Protein AF-A0A225DLL5-F1 (afdb_monomer_lite)

pLDDT: mean 83.33, std 15.34, range [40.78, 98.06]

Sequence (258 aa):
MIIGVPPTPAASYPHAPDVPPASTPPAAKYEHEAGFSFAPKVIDWIPAGCLALIFVLVWAGWLGTFPGGVRVYTQSPMQASVGWFTTHSLPEAVLADEKYLSDHVSMNWLMLLYFPILVLATAVAWVERFVKPHQIPPAMKQFWQSWDTILLGATVALLLLIVVQSWRGFGLETAVRQKAAENAAAKLEPLDAQPDSTPKRQRTAVVNGEELGRFSLESTTACDLALLAHVVALAGLGLRFWLHRRGTKPLPRVALHW

Organism: NCBI:txid1908690

Radius of gyration: 31.54 Å; chains: 1; bounding box: 79×47×116 Å

Secondary structure (DSSP, 8-state):
--PPPPPPPPP-PPPPP-PPPPPPPPPP--S-EEEEE--HHHHHHHHHHHHHHHHHHTTS--EEE-GGG---EEE-HHHHTTT--EEPHHHHHHH--HHHHHHH----HHHHHHHHHHHHHHHHHHHHHH--GGGS-GGGHHHHHTHHHHHHHHHHHHHHHHHHHHHH--HHHHHHHHHHHHHHHHHHGGGTTS-S-HHHHHHHHHHHHHHHHTT-EEE-HHHHHHHHHHHHHHHHHHHHHHHHHTTTSPPPEEEEE-

Structure (mmCIF, N/CA/C/O backbone):
data_AF-A0A225DLL5-F1
#
_entry.id   AF-A0A225DLL5-F1
#
loop_
_atom_site.group_PDB
_atom_site.id
_atom_site.type_symbol
_atom_site.label_atom_id
_atom_site.label_alt_id
_atom_site.label_comp_id
_atom_site.label_asym_id
_atom_site.label_entity_id
_atom_site.label_seq_id
_atom_site.pdbx_PDB_ins_code
_atom_site.Cartn_x
_atom_site.Cartn_y
_atom_site.Cartn_z
_atom_site.occupancy
_atom_site.B_iso_or_equiv
_atom_site.auth_seq_id
_atom_site.auth_comp_id
_atom_site.auth_asym_id
_atom_site.auth_atom_id
_atom_site.pdbx_PDB_model_num
ATOM 1 N N . MET A 1 1 ? -44.144 26.529 77.011 1.00 40.78 1 MET A N 1
ATOM 2 C CA . MET A 1 1 ? -45.242 25.690 76.488 1.00 40.78 1 MET A CA 1
ATOM 3 C C . MET A 1 1 ? -45.548 26.208 75.089 1.00 40.78 1 MET A C 1
ATOM 5 O O . MET A 1 1 ? -46.181 27.244 74.965 1.00 40.78 1 MET A O 1
ATOM 9 N N . ILE A 1 2 ? -44.939 25.608 74.063 1.00 41.94 2 ILE A N 1
ATOM 10 C CA . ILE A 1 2 ? -45.033 26.051 72.662 1.00 41.94 2 ILE A CA 1
ATOM 11 C C . ILE A 1 2 ? -45.747 24.940 71.895 1.00 41.94 2 ILE A C 1
ATOM 13 O O . ILE A 1 2 ? -45.381 23.772 71.999 1.00 41.94 2 ILE A O 1
ATOM 17 N N . ILE A 1 3 ? -46.822 25.334 71.222 1.00 46.59 3 ILE A N 1
ATOM 18 C CA . ILE A 1 3 ? -47.821 24.497 70.562 1.00 46.59 3 ILE A CA 1
ATOM 19 C C . ILE A 1 3 ? -47.224 23.946 69.260 1.00 46.59 3 ILE A C 1
ATOM 21 O O . ILE A 1 3 ? -46.742 24.712 68.428 1.00 46.59 3 ILE A O 1
ATOM 25 N N . GLY A 1 4 ? -47.235 22.621 69.100 1.00 42.25 4 GLY A N 1
ATOM 26 C CA . GLY A 1 4 ? -46.806 21.945 67.876 1.00 42.25 4 GLY A CA 1
ATOM 27 C C . GLY A 1 4 ? -47.811 22.158 66.745 1.00 42.25 4 GLY A C 1
ATOM 28 O O . GLY A 1 4 ? -49.004 21.913 66.913 1.00 42.25 4 GLY A O 1
ATOM 29 N N . VAL A 1 5 ? -47.327 22.618 65.594 1.00 54.97 5 VAL A N 1
ATOM 30 C CA . VAL A 1 5 ? -48.106 22.704 64.353 1.00 54.97 5 VAL A CA 1
ATOM 31 C C . VAL A 1 5 ? -48.222 21.290 63.759 1.00 54.97 5 VAL A C 1
ATOM 33 O O . VAL A 1 5 ? -47.191 20.630 63.611 1.00 54.97 5 VAL A O 1
ATOM 36 N N . PRO A 1 6 ? -49.424 20.784 63.426 1.00 62.12 6 PRO A N 1
ATOM 37 C CA . PRO A 1 6 ? -49.564 19.481 62.780 1.00 62.12 6 PRO A CA 1
ATOM 38 C C . PRO A 1 6 ? -49.094 19.540 61.312 1.00 62.12 6 PRO A C 1
ATOM 40 O O . PRO A 1 6 ? -49.298 20.561 60.649 1.00 62.12 6 PRO A O 1
ATOM 43 N N . PRO A 1 7 ? -48.487 18.467 60.768 1.00 60.06 7 PRO A N 1
ATOM 44 C CA . PRO A 1 7 ? -48.110 18.424 59.361 1.00 60.06 7 PRO A CA 1
ATOM 45 C C . PRO A 1 7 ? -49.360 18.400 58.470 1.00 60.06 7 PRO A C 1
ATOM 47 O O . PRO A 1 7 ? -50.298 17.635 58.693 1.00 60.06 7 PRO A O 1
ATOM 50 N N . THR A 1 8 ? -49.364 19.255 57.452 1.00 57.53 8 THR A N 1
ATOM 51 C CA . THR A 1 8 ? -50.394 19.330 56.411 1.00 57.53 8 THR A CA 1
ATOM 52 C C . THR A 1 8 ? -50.444 18.007 55.627 1.00 57.53 8 THR A C 1
ATOM 54 O O . THR A 1 8 ? -49.383 17.511 55.239 1.00 57.53 8 THR A O 1
ATOM 57 N N . PRO A 1 9 ? -51.621 17.408 55.365 1.00 53.62 9 PRO A N 1
ATOM 58 C CA . PRO A 1 9 ? -51.703 16.200 54.549 1.00 53.62 9 PRO A CA 1
ATOM 59 C C . PRO A 1 9 ? -51.286 16.498 53.102 1.00 53.62 9 PRO A C 1
ATOM 61 O O . PRO A 1 9 ? -51.733 17.475 52.500 1.00 53.62 9 PRO A O 1
ATOM 64 N N . ALA A 1 10 ? -50.412 15.653 52.551 1.00 52.00 10 ALA A N 1
ATOM 65 C CA . ALA A 1 10 ? -49.974 15.735 51.165 1.00 52.00 10 ALA A CA 1
ATOM 66 C C . ALA A 1 10 ? -51.174 15.579 50.217 1.00 52.00 10 ALA A C 1
ATOM 68 O O . ALA A 1 10 ? -51.953 14.632 50.336 1.00 52.00 10 ALA A O 1
ATOM 69 N N . ALA A 1 11 ? -51.311 16.508 49.270 1.00 45.66 11 ALA A N 1
ATOM 70 C CA . ALA A 1 11 ? -52.312 16.427 48.217 1.00 45.66 11 ALA A CA 1
ATOM 71 C C . ALA A 1 11 ? -52.109 15.139 47.402 1.00 45.66 11 ALA A C 1
ATOM 73 O O . ALA A 1 11 ? -51.049 14.909 46.819 1.00 45.66 11 ALA A O 1
ATOM 74 N N . SER A 1 12 ? -53.130 14.286 47.383 1.00 44.72 12 SER A N 1
ATOM 75 C CA . SER A 1 12 ? -53.183 13.082 46.560 1.00 44.72 12 SER A CA 1
ATOM 76 C C . SER A 1 12 ? -53.440 13.507 45.115 1.00 44.72 12 SER A C 1
ATOM 78 O O . SER A 1 12 ? -54.551 13.908 44.771 1.00 44.72 12 SER A O 1
ATOM 80 N N . TYR A 1 13 ? -52.418 13.469 44.262 1.00 46.69 13 TYR A N 1
ATOM 81 C CA . TYR A 1 13 ? -52.631 13.635 42.826 1.00 46.69 13 TYR A CA 1
ATOM 82 C C . TYR A 1 13 ? -53.394 12.411 42.290 1.00 46.69 13 TYR A C 1
ATOM 84 O O . TYR A 1 13 ? -53.032 11.284 42.638 1.00 46.69 13 TYR A O 1
ATOM 92 N N . PRO A 1 14 ? -54.445 12.587 41.468 1.00 48.03 14 PRO A N 1
ATOM 93 C CA . PRO A 1 14 ? -55.124 11.463 40.840 1.00 48.03 14 PRO A CA 1
ATOM 94 C C . PRO A 1 14 ? -54.154 10.712 39.919 1.00 48.03 14 PRO A C 1
ATOM 96 O O . PRO A 1 14 ? -53.439 11.312 39.116 1.00 48.03 14 PRO A O 1
ATOM 99 N N . HIS A 1 15 ? -54.136 9.388 40.070 1.00 48.12 15 HIS A N 1
ATOM 100 C CA . HIS A 1 15 ? -53.379 8.452 39.245 1.00 48.12 15 HIS A CA 1
ATOM 101 C C . HIS A 1 15 ? -53.726 8.689 37.767 1.00 48.12 15 HIS A C 1
ATOM 103 O O . HIS A 1 15 ? -54.901 8.659 37.396 1.00 48.12 15 HIS A O 1
ATOM 109 N N . ALA A 1 16 ? -52.725 8.942 36.921 1.00 47.09 16 ALA A N 1
ATOM 110 C CA . ALA A 1 16 ? -52.933 8.938 35.476 1.00 47.09 16 ALA A CA 1
ATOM 111 C C . ALA A 1 16 ? -53.439 7.542 35.055 1.00 47.09 16 ALA A C 1
ATOM 113 O O . ALA A 1 16 ? -52.887 6.554 35.549 1.00 47.09 16 ALA A O 1
ATOM 114 N N . PRO A 1 17 ? -54.475 7.434 34.202 1.00 50.66 17 PRO A N 1
ATOM 115 C CA . PRO A 1 17 ? -54.965 6.141 33.742 1.00 50.66 17 PRO A CA 1
ATOM 116 C C . PRO A 1 17 ? -53.880 5.419 32.936 1.00 50.66 17 PRO A C 1
ATOM 118 O O . PRO A 1 17 ? -53.277 6.008 32.035 1.00 50.66 17 PRO A O 1
ATOM 121 N N . ASP A 1 18 ? -53.646 4.147 33.265 1.00 53.16 18 ASP A N 1
ATOM 122 C CA . ASP A 1 18 ? -52.745 3.259 32.533 1.00 53.16 18 ASP A CA 1
ATOM 123 C C . ASP A 1 18 ? -53.177 3.178 31.063 1.00 53.16 18 ASP A C 1
ATOM 125 O O . ASP A 1 18 ? -54.238 2.646 30.729 1.00 53.16 18 ASP A O 1
ATOM 129 N N . VAL A 1 19 ? -52.350 3.718 30.168 1.00 53.16 19 VAL A N 1
ATOM 130 C CA . VAL A 1 19 ? -52.502 3.520 28.725 1.00 53.16 19 VAL A CA 1
ATOM 131 C C . VAL A 1 19 ? -52.042 2.089 28.417 1.00 53.16 19 VAL A C 1
ATOM 133 O O . VAL A 1 19 ? -50.883 1.768 28.694 1.00 53.16 19 VAL A O 1
ATOM 136 N N . PRO A 1 20 ? -52.895 1.214 27.850 1.00 51.06 20 PRO A N 1
ATOM 137 C CA . PRO A 1 20 ? -52.483 -0.134 27.478 1.00 51.06 20 PRO A CA 1
ATOM 138 C C . PRO A 1 20 ? -51.315 -0.077 26.482 1.00 51.06 20 PRO A C 1
ATOM 140 O O . PRO A 1 20 ? -51.339 0.765 25.577 1.00 51.06 20 PRO A O 1
ATOM 143 N N . PRO A 1 21 ? -50.303 -0.958 26.589 1.00 52.94 21 PRO A N 1
ATOM 144 C CA . PRO A 1 21 ? -49.263 -1.046 25.575 1.00 52.94 21 PRO A CA 1
ATOM 145 C C . PRO A 1 21 ? -49.913 -1.339 24.219 1.00 52.94 21 PRO A C 1
ATOM 147 O O . PRO A 1 21 ? -50.741 -2.243 24.099 1.00 52.94 21 PRO A O 1
ATOM 150 N N . ALA A 1 22 ? -49.550 -0.550 23.206 1.00 46.31 22 ALA A N 1
ATOM 151 C CA . ALA A 1 22 ? -50.019 -0.737 21.841 1.00 46.31 22 ALA A CA 1
ATOM 152 C C . ALA A 1 22 ? -49.780 -2.193 21.408 1.00 46.31 22 ALA A C 1
ATOM 154 O O . ALA A 1 22 ? -48.652 -2.687 21.459 1.00 46.31 22 ALA A O 1
ATOM 155 N N . SER A 1 23 ? -50.853 -2.877 21.008 1.00 48.75 23 SER A N 1
ATOM 156 C CA . SER A 1 23 ? -50.814 -4.248 20.509 1.00 48.75 23 SER A CA 1
ATOM 157 C C . SER A 1 23 ? -49.837 -4.351 19.340 1.00 48.75 23 SER A C 1
ATOM 159 O O . SER A 1 23 ? -50.016 -3.689 18.314 1.00 48.75 23 SER A O 1
ATOM 161 N N . THR A 1 24 ? -48.814 -5.188 19.488 1.00 49.00 24 THR A N 1
ATOM 162 C CA . THR A 1 24 ? -47.933 -5.609 18.399 1.00 49.00 24 THR A CA 1
ATOM 163 C C . THR A 1 24 ? -48.786 -6.174 17.255 1.00 49.00 24 THR A C 1
ATOM 165 O O . THR A 1 24 ? -49.671 -6.992 17.524 1.00 49.00 24 THR A O 1
ATOM 168 N N . PRO A 1 25 ? -48.561 -5.774 15.987 1.00 54.22 25 PRO A N 1
ATOM 169 C CA . PRO A 1 25 ? -49.233 -6.396 14.849 1.00 54.22 25 PRO A CA 1
ATOM 170 C C . PRO A 1 25 ? -49.000 -7.916 14.860 1.00 54.22 25 PRO A C 1
ATOM 172 O O . PRO A 1 25 ? -47.918 -8.349 15.272 1.00 54.22 25 PRO A O 1
ATOM 175 N N . PRO A 1 26 ? -49.976 -8.735 14.427 1.00 50.09 26 PRO A N 1
ATOM 176 C CA . PRO A 1 26 ? -49.829 -10.184 14.427 1.00 50.09 26 PRO A CA 1
ATOM 177 C C . PRO A 1 26 ? -48.610 -10.575 13.588 1.00 50.09 26 PRO A C 1
ATOM 179 O O . PRO A 1 26 ? -48.471 -10.143 12.442 1.00 50.09 26 PRO A O 1
ATOM 182 N N . ALA A 1 27 ? -47.717 -11.374 14.175 1.00 57.44 27 ALA A N 1
ATOM 183 C CA . ALA A 1 27 ? -46.566 -11.920 13.474 1.00 57.44 27 ALA A CA 1
ATOM 184 C C . ALA A 1 27 ? -47.065 -12.700 12.249 1.00 57.44 27 ALA A C 1
ATOM 186 O O . ALA A 1 27 ? -47.832 -13.657 12.386 1.00 57.44 27 ALA A O 1
ATOM 187 N N . ALA A 1 28 ? -46.666 -12.269 11.053 1.00 56.88 28 ALA A N 1
ATOM 188 C CA . ALA A 1 28 ? -46.884 -13.043 9.844 1.00 56.88 28 ALA A CA 1
ATOM 189 C C . ALA A 1 28 ? -46.255 -14.432 10.048 1.00 56.88 28 ALA A C 1
ATOM 191 O O . ALA A 1 28 ? -45.100 -14.546 10.460 1.00 56.88 28 ALA A O 1
ATOM 192 N N . LYS A 1 29 ? -47.052 -15.487 9.849 1.00 49.78 29 LYS A N 1
ATOM 193 C CA . LYS A 1 29 ? -46.600 -16.877 9.959 1.00 49.78 29 LYS A CA 1
ATOM 194 C C . LYS A 1 29 ? -45.710 -17.187 8.756 1.00 49.78 29 LYS A C 1
ATOM 196 O O . LYS A 1 29 ? -46.216 -17.596 7.719 1.00 49.78 29 LYS A O 1
ATOM 201 N N . TYR A 1 30 ? -44.415 -16.943 8.894 1.00 54.25 30 TYR A N 1
ATOM 202 C CA . TYR A 1 30 ? -43.408 -17.416 7.949 1.00 54.25 30 TYR A CA 1
ATOM 203 C C . TYR A 1 30 ? -43.031 -18.857 8.309 1.00 54.25 30 TYR A C 1
ATOM 205 O O . TYR A 1 30 ? -42.874 -19.171 9.491 1.00 54.25 30 TYR A O 1
ATOM 213 N N . GLU A 1 31 ? -42.949 -19.737 7.311 1.00 59.88 31 GLU A N 1
ATOM 214 C CA . GLU A 1 31 ? -42.673 -21.167 7.505 1.00 59.88 31 GLU A CA 1
ATOM 215 C C . GLU A 1 31 ? -41.186 -21.396 7.817 1.00 59.88 31 GLU A C 1
ATOM 217 O O . GLU A 1 31 ? -40.839 -22.259 8.628 1.00 59.88 31 GLU A O 1
ATOM 222 N N . HIS A 1 32 ? -40.314 -20.533 7.282 1.00 51.00 32 HIS A N 1
ATOM 223 C CA . HIS A 1 32 ? -38.893 -20.508 7.596 1.00 51.00 32 HIS A CA 1
ATOM 224 C C . HIS A 1 32 ? -38.364 -19.074 7.783 1.00 51.00 32 HIS A C 1
ATOM 226 O O . HIS A 1 32 ? -38.624 -18.169 6.992 1.00 51.00 32 HIS A O 1
ATOM 232 N N . GLU A 1 33 ? -37.585 -18.866 8.850 1.00 56.16 33 GLU A N 1
ATOM 233 C CA . GLU A 1 33 ? -36.836 -17.631 9.101 1.00 56.16 33 GLU A CA 1
ATOM 234 C C . GLU A 1 33 ? -35.347 -17.980 9.205 1.00 56.16 33 GLU A C 1
ATOM 236 O O . GLU A 1 33 ? -34.927 -18.685 10.125 1.00 56.16 33 GLU A O 1
ATOM 241 N N . ALA A 1 34 ? -34.535 -17.482 8.270 1.00 54.19 34 ALA A N 1
ATOM 242 C CA . ALA A 1 34 ? -33.082 -17.482 8.418 1.00 54.19 34 ALA A CA 1
ATOM 243 C C . ALA A 1 34 ? -32.610 -16.055 8.683 1.00 54.19 34 ALA A C 1
ATOM 245 O O . ALA A 1 34 ? -32.758 -15.168 7.841 1.00 54.19 34 ALA A O 1
ATOM 246 N N . GLY A 1 35 ? -32.035 -15.834 9.864 1.00 53.88 35 GLY A N 1
ATOM 247 C CA . GLY A 1 35 ? -31.499 -14.542 10.267 1.00 53.88 35 GLY A CA 1
ATOM 248 C C . GLY A 1 35 ? -30.007 -14.614 10.560 1.00 53.88 35 GLY A C 1
ATOM 249 O O . GLY A 1 35 ? -29.580 -15.453 11.352 1.00 53.88 35 GLY A O 1
ATOM 250 N N . PHE A 1 36 ? -29.214 -13.703 9.992 1.00 59.88 36 PHE A N 1
ATOM 251 C CA . PHE A 1 36 ? -27.854 -13.457 10.481 1.00 59.88 36 PHE A CA 1
ATOM 252 C C . PHE A 1 36 ? -27.841 -12.168 11.305 1.00 59.88 36 PHE A C 1
ATOM 254 O O . PHE A 1 36 ? -28.244 -11.099 10.841 1.00 59.88 36 PHE A O 1
ATOM 261 N N . SER A 1 37 ? -27.379 -12.272 12.550 1.00 61.41 37 SER A N 1
ATOM 262 C CA . SER A 1 37 ? -27.108 -11.121 13.407 1.00 61.41 37 SER A CA 1
ATOM 263 C C . SER A 1 37 ? -25.601 -10.978 13.513 1.00 61.41 37 SER A C 1
ATOM 265 O O . SER A 1 37 ? -24.927 -11.888 13.993 1.00 61.41 37 SER A O 1
ATOM 267 N N . PHE A 1 38 ? -25.060 -9.831 13.108 1.00 62.56 38 PHE A N 1
ATOM 268 C CA . PHE A 1 38 ? -23.647 -9.562 13.333 1.00 62.56 38 PHE A CA 1
ATOM 269 C C . PHE A 1 38 ? -23.381 -9.529 14.838 1.00 62.56 38 PHE A C 1
ATOM 271 O O . PHE A 1 38 ? -23.924 -8.683 15.551 1.00 62.56 38 PHE A O 1
ATOM 278 N N . ALA A 1 39 ? -22.570 -10.465 15.332 1.00 71.94 39 ALA A N 1
ATOM 279 C CA . ALA A 1 39 ? -22.139 -10.461 16.719 1.00 71.94 39 ALA A CA 1
ATOM 280 C C . ALA A 1 39 ? -21.245 -9.225 16.943 1.00 71.94 39 ALA A C 1
ATOM 282 O O . ALA A 1 39 ? -20.165 -9.164 16.350 1.00 71.94 39 ALA A O 1
ATOM 283 N N . PRO A 1 40 ? -21.633 -8.259 17.803 1.00 72.06 40 PRO A N 1
ATOM 284 C CA . PRO A 1 40 ? -20.849 -7.038 18.025 1.00 72.06 40 PRO A CA 1
ATOM 285 C C . PRO A 1 40 ? -19.415 -7.345 18.457 1.00 72.06 40 PRO A C 1
ATOM 287 O O . PRO A 1 40 ? -18.469 -6.718 17.998 1.00 72.06 40 PRO A O 1
ATOM 290 N N . LYS A 1 41 ? -19.256 -8.424 19.236 1.00 79.31 41 LYS A N 1
ATOM 291 C CA . LYS A 1 41 ? -17.954 -8.936 19.664 1.00 79.31 41 LYS A CA 1
ATOM 292 C C . LYS A 1 41 ? -17.014 -9.220 18.496 1.00 79.31 41 LYS A C 1
ATOM 294 O O . LYS A 1 41 ? -15.833 -8.966 18.634 1.00 79.31 41 LYS A O 1
ATOM 299 N N . VAL A 1 42 ? -17.503 -9.753 17.375 1.00 79.94 42 VAL A N 1
ATOM 300 C CA . VAL A 1 42 ? -16.648 -10.065 16.218 1.00 79.94 42 VAL A CA 1
ATOM 301 C C . VAL A 1 42 ? -16.258 -8.783 15.490 1.00 79.94 42 VAL A C 1
ATOM 303 O O . VAL A 1 42 ? -15.085 -8.610 15.178 1.00 79.94 42 VAL A O 1
ATOM 306 N N . ILE A 1 43 ? -17.212 -7.865 15.286 1.00 84.44 43 ILE A N 1
ATOM 307 C CA . ILE A 1 43 ? -16.969 -6.569 14.627 1.00 84.44 43 ILE A CA 1
ATOM 308 C C . ILE A 1 43 ? -15.859 -5.794 15.338 1.00 84.44 43 ILE A C 1
ATOM 310 O O . ILE A 1 43 ? -14.989 -5.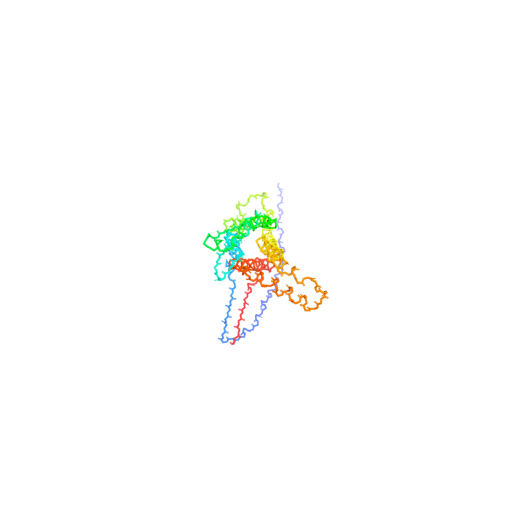227 14.684 1.00 84.44 43 ILE A O 1
ATOM 314 N N . ASP A 1 44 ? -15.849 -5.828 16.667 1.00 86.19 44 ASP A N 1
ATOM 315 C CA . ASP A 1 44 ? -14.872 -5.114 17.482 1.00 86.19 44 ASP A CA 1
ATOM 316 C C . ASP A 1 44 ? -13.424 -5.615 17.313 1.00 86.19 44 ASP A C 1
ATOM 318 O O . ASP A 1 44 ? -12.480 -4.861 17.555 1.00 86.19 44 ASP A O 1
ATOM 322 N N . TRP A 1 45 ? -13.227 -6.869 16.888 1.00 92.12 45 TRP A N 1
ATOM 323 C CA . TRP A 1 45 ? -11.899 -7.440 16.631 1.00 92.12 45 TRP A CA 1
ATOM 324 C C . TRP A 1 45 ? -11.404 -7.218 15.201 1.00 92.12 45 TRP A C 1
ATOM 326 O O . TRP A 1 45 ? -10.195 -7.289 14.973 1.00 92.12 45 TRP A O 1
ATOM 336 N N . ILE A 1 46 ? -12.300 -6.923 14.250 1.00 93.38 46 ILE A N 1
ATOM 337 C CA . ILE A 1 46 ? -11.944 -6.763 12.832 1.00 93.38 46 ILE A CA 1
ATOM 338 C C . ILE A 1 46 ? -10.842 -5.708 12.643 1.00 93.38 46 ILE A C 1
ATOM 340 O O . ILE A 1 46 ? -9.821 -6.045 12.042 1.00 93.38 46 ILE A O 1
ATOM 344 N N . PRO A 1 47 ? -10.954 -4.471 13.176 1.00 94.25 47 PRO A N 1
ATOM 345 C CA . PRO A 1 47 ? -9.931 -3.452 12.949 1.00 94.25 47 PRO A CA 1
ATOM 346 C C . PRO A 1 47 ? -8.567 -3.853 13.516 1.00 94.25 47 PRO A C 1
ATOM 348 O O . PRO A 1 47 ? -7.557 -3.699 12.839 1.00 94.25 47 PRO A O 1
ATOM 351 N N . ALA A 1 48 ? -8.533 -4.419 14.728 1.00 95.69 48 ALA A N 1
ATOM 352 C CA . ALA A 1 48 ? -7.291 -4.844 15.373 1.00 95.69 48 ALA A CA 1
ATOM 353 C C . ALA A 1 48 ? -6.601 -5.982 14.604 1.00 95.69 48 ALA A C 1
ATOM 355 O O . ALA A 1 48 ? -5.387 -5.934 14.392 1.00 95.69 48 ALA A O 1
ATOM 356 N N . GLY A 1 49 ? -7.373 -6.975 14.149 1.00 96.88 49 GLY A N 1
ATOM 357 C CA . GLY A 1 49 ? -6.862 -8.086 13.347 1.00 96.88 49 GLY A CA 1
ATOM 358 C C . GLY A 1 49 ? -6.349 -7.634 11.980 1.00 96.88 49 GLY A C 1
ATOM 359 O O . GLY A 1 49 ? -5.236 -7.985 11.595 1.00 96.88 49 GLY A O 1
ATOM 360 N N . CYS A 1 50 ? -7.116 -6.808 11.266 1.00 97.62 50 CYS A N 1
ATOM 361 C CA . CYS A 1 50 ? -6.724 -6.305 9.951 1.00 97.62 50 CYS A CA 1
ATOM 362 C C . CYS A 1 50 ? -5.510 -5.370 10.016 1.00 97.62 50 CYS A C 1
ATOM 364 O O . CYS A 1 50 ? -4.595 -5.531 9.216 1.00 97.62 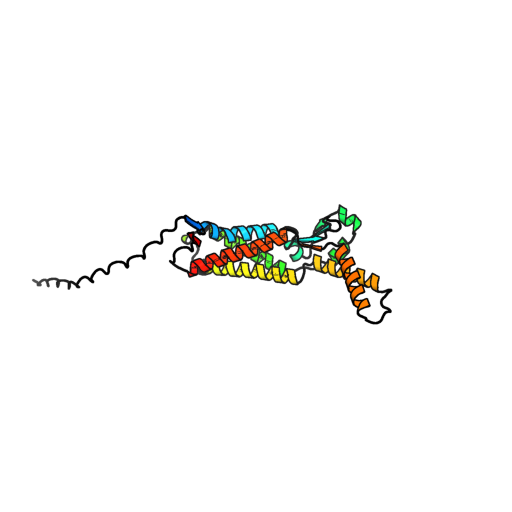50 CYS A O 1
ATOM 366 N N . LEU A 1 51 ? -5.453 -4.436 10.973 1.00 97.62 51 LEU A N 1
ATOM 367 C CA . LEU A 1 51 ? -4.298 -3.543 11.138 1.00 97.62 51 LEU A CA 1
ATOM 368 C C . LEU A 1 51 ? -3.031 -4.316 11.526 1.00 97.62 51 LEU A C 1
ATOM 370 O O . LEU A 1 51 ? -1.967 -4.047 10.974 1.00 97.62 51 LEU A O 1
ATOM 374 N N . ALA A 1 52 ? -3.143 -5.336 12.385 1.00 97.75 52 ALA A N 1
ATOM 375 C CA . ALA A 1 52 ? -2.020 -6.227 12.677 1.00 97.75 52 ALA A CA 1
ATOM 376 C C . ALA A 1 52 ? -1.567 -7.019 11.445 1.00 97.75 52 ALA A C 1
ATOM 378 O O . ALA A 1 52 ? -0.368 -7.138 11.201 1.00 97.75 52 ALA A O 1
ATOM 379 N N . LEU A 1 53 ? -2.506 -7.527 10.643 1.00 98.06 53 LEU A N 1
ATOM 380 C CA . LEU A 1 53 ? -2.177 -8.208 9.394 1.00 98.06 53 LEU A CA 1
ATOM 381 C C . LEU A 1 53 ? -1.441 -7.268 8.431 1.00 98.06 53 LEU A C 1
ATOM 383 O O . LEU A 1 53 ? -0.399 -7.642 7.903 1.00 98.06 53 LEU A O 1
ATOM 387 N N . ILE A 1 54 ? -1.924 -6.035 8.253 1.00 97.69 54 ILE A N 1
ATOM 388 C CA . ILE A 1 54 ? -1.254 -5.013 7.434 1.00 97.69 54 ILE A CA 1
ATOM 389 C C . ILE A 1 54 ? 0.153 -4.729 7.974 1.00 97.69 54 ILE A C 1
ATOM 391 O O . ILE A 1 54 ? 1.104 -4.658 7.197 1.00 97.69 54 ILE A O 1
ATOM 395 N N . PHE A 1 55 ? 0.303 -4.606 9.295 1.00 97.69 55 PHE A N 1
ATOM 396 C CA . PHE A 1 55 ? 1.597 -4.408 9.943 1.00 97.69 55 PHE A CA 1
ATOM 397 C C . PHE A 1 55 ? 2.576 -5.555 9.676 1.00 97.69 55 PHE A C 1
ATOM 399 O O . PHE A 1 55 ? 3.755 -5.303 9.461 1.00 97.69 55 PHE A O 1
ATOM 406 N N . VAL A 1 56 ? 2.116 -6.804 9.626 1.00 97.62 56 VAL A N 1
ATOM 407 C CA . VAL A 1 56 ? 2.970 -7.933 9.231 1.00 97.62 56 VAL A CA 1
ATOM 408 C C . VAL A 1 56 ? 3.293 -7.874 7.735 1.00 97.62 56 VAL A C 1
ATOM 410 O O . VAL A 1 56 ? 4.447 -8.034 7.339 1.00 97.62 56 VAL A O 1
ATOM 413 N N . LEU A 1 57 ? 2.296 -7.590 6.894 1.00 96.94 57 LEU A N 1
ATOM 414 C CA . LEU A 1 57 ? 2.455 -7.545 5.441 1.00 96.94 57 LEU A CA 1
ATOM 415 C C . LEU A 1 57 ? 3.336 -6.385 4.961 1.00 96.94 57 LEU A C 1
ATOM 417 O O . LEU A 1 57 ? 3.903 -6.498 3.880 1.00 96.94 57 LEU A O 1
ATOM 421 N N . VAL A 1 58 ? 3.517 -5.310 5.737 1.00 95.75 58 VAL A N 1
ATOM 422 C CA . VAL A 1 58 ? 4.395 -4.171 5.384 1.00 95.75 58 VAL A CA 1
ATOM 423 C C . VAL A 1 58 ? 5.859 -4.586 5.169 1.00 95.75 58 VAL A C 1
ATOM 425 O O . VAL A 1 58 ? 6.613 -3.895 4.485 1.00 95.75 58 VAL A O 1
ATOM 428 N N . TRP A 1 59 ? 6.254 -5.724 5.745 1.00 95.38 59 TRP A N 1
ATOM 429 C CA . TRP A 1 59 ? 7.589 -6.302 5.615 1.00 95.38 59 TRP A CA 1
ATOM 430 C C . TRP A 1 59 ? 7.717 -7.239 4.411 1.00 95.38 59 TRP A C 1
ATOM 432 O O . TRP A 1 59 ? 8.830 -7.505 3.962 1.00 95.38 59 TRP A O 1
ATOM 442 N N . ALA A 1 60 ? 6.600 -7.730 3.870 1.00 94.94 60 ALA A N 1
ATOM 443 C CA . ALA A 1 60 ? 6.596 -8.570 2.681 1.00 94.94 60 ALA A CA 1
ATOM 444 C C . ALA A 1 60 ? 6.866 -7.733 1.419 1.00 94.94 60 ALA A C 1
ATOM 446 O O . ALA A 1 60 ? 6.535 -6.551 1.360 1.00 94.94 60 ALA A O 1
ATOM 447 N N . GLY A 1 61 ? 7.450 -8.344 0.384 1.00 93.75 61 GLY A N 1
ATOM 448 C CA . GLY A 1 61 ? 7.623 -7.684 -0.913 1.00 93.75 61 GLY A CA 1
ATOM 449 C C . GLY A 1 61 ? 6.266 -7.478 -1.578 1.00 93.75 61 GLY A C 1
ATOM 450 O O . GLY A 1 61 ? 5.596 -8.464 -1.869 1.00 93.75 61 GLY A O 1
ATOM 451 N N . TRP A 1 62 ? 5.851 -6.228 -1.784 1.00 95.56 62 TRP A N 1
ATOM 452 C CA . TRP A 1 62 ? 4.566 -5.878 -2.413 1.00 95.56 62 TRP A CA 1
ATOM 453 C C . TRP A 1 62 ? 4.677 -5.767 -3.923 1.00 95.56 62 TRP A C 1
ATOM 455 O O . TRP A 1 62 ? 3.711 -6.021 -4.633 1.00 95.56 62 TRP A O 1
ATOM 465 N N . LEU A 1 63 ? 5.862 -5.403 -4.392 1.00 94.75 63 LEU A N 1
ATOM 466 C CA . LEU A 1 63 ? 6.195 -5.266 -5.794 1.00 94.75 63 LEU A CA 1
ATOM 467 C C . LEU A 1 63 ? 7.406 -6.142 -6.090 1.00 94.75 63 LEU A C 1
ATOM 469 O O . LEU A 1 63 ? 8.311 -6.250 -5.255 1.00 94.75 63 LEU A O 1
ATOM 473 N N . GLY A 1 64 ? 7.445 -6.737 -7.275 1.00 93.38 64 GLY A N 1
ATOM 474 C CA . GLY A 1 64 ? 8.636 -7.424 -7.743 1.00 93.38 64 GLY A CA 1
ATOM 475 C C . GLY A 1 64 ? 8.708 -7.567 -9.251 1.00 93.38 64 GLY A C 1
ATOM 476 O O . GLY A 1 64 ? 7.752 -7.280 -9.968 1.00 93.38 64 GLY A O 1
ATOM 477 N N . THR A 1 65 ? 9.870 -8.012 -9.710 1.00 93.00 65 THR A N 1
ATOM 478 C CA . THR A 1 65 ? 10.125 -8.402 -11.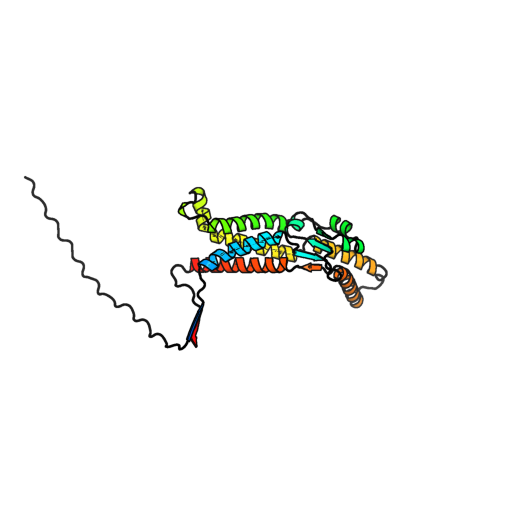096 1.00 93.00 65 THR A CA 1
ATOM 479 C C . THR A 1 65 ? 10.193 -9.923 -11.184 1.00 93.00 65 THR A C 1
ATOM 481 O O . THR A 1 65 ? 10.903 -10.574 -10.404 1.00 93.00 65 THR A O 1
ATOM 484 N N . PHE A 1 66 ? 9.432 -10.491 -12.121 1.00 91.81 66 PHE A N 1
ATOM 485 C CA . PHE A 1 66 ? 9.262 -11.941 -12.265 1.00 91.81 66 PHE A CA 1
ATOM 486 C C . PHE A 1 66 ? 9.535 -12.462 -13.688 1.00 91.81 66 PHE A C 1
ATOM 488 O O . PHE A 1 66 ? 8.704 -13.186 -14.245 1.00 91.81 66 PHE A O 1
ATOM 495 N N . PRO A 1 67 ? 10.663 -12.117 -14.335 1.00 87.50 67 PRO A N 1
ATOM 496 C CA . PRO A 1 67 ? 10.967 -12.629 -15.666 1.00 87.50 67 PRO A CA 1
ATOM 497 C C . PRO A 1 67 ? 10.995 -14.161 -15.668 1.00 87.50 67 PRO A C 1
ATOM 499 O O . PRO A 1 67 ? 11.651 -14.798 -14.843 1.00 87.50 67 PRO A O 1
ATOM 502 N N . GLY A 1 68 ? 10.228 -14.762 -16.581 1.00 84.50 68 GLY A N 1
ATOM 503 C CA . GLY A 1 68 ? 10.066 -16.218 -16.646 1.00 84.50 68 GLY A CA 1
ATOM 504 C C . GLY A 1 68 ? 9.399 -16.836 -15.408 1.00 84.50 68 GLY A C 1
ATOM 505 O O . GLY A 1 68 ? 9.565 -18.028 -15.169 1.00 84.50 68 GLY A O 1
ATOM 506 N N . GLY A 1 69 ? 8.683 -16.043 -14.600 1.00 85.25 69 GLY A N 1
ATOM 507 C CA . GLY A 1 69 ? 8.045 -16.480 -13.355 1.00 85.25 69 GLY A CA 1
ATOM 508 C C . GLY A 1 69 ? 8.995 -16.590 -12.157 1.00 85.25 69 GLY A C 1
ATOM 509 O O . GLY A 1 69 ? 8.584 -17.044 -11.089 1.00 85.25 69 GLY A O 1
ATOM 510 N N . VAL A 1 70 ? 10.260 -16.180 -12.303 1.00 88.06 70 VAL A N 1
ATOM 511 C CA . VAL A 1 70 ? 11.262 -16.251 -11.234 1.00 88.06 70 VAL A CA 1
ATOM 512 C C . VAL A 1 70 ? 11.459 -14.876 -10.617 1.00 88.06 70 VAL A C 1
ATOM 514 O O . VAL A 1 70 ? 11.734 -13.904 -11.308 1.00 88.06 70 VAL A O 1
ATOM 517 N N . ARG A 1 71 ? 11.355 -14.802 -9.290 1.00 87.62 71 ARG A N 1
ATOM 518 C CA . ARG A 1 71 ? 11.541 -13.569 -8.522 1.00 87.62 71 ARG A CA 1
ATOM 519 C C . ARG A 1 71 ? 12.999 -13.100 -8.578 1.00 87.62 71 ARG A C 1
ATOM 521 O O . ARG A 1 71 ? 13.867 -13.785 -8.040 1.00 87.62 71 ARG A O 1
ATOM 528 N N . VAL A 1 72 ? 13.248 -11.926 -9.157 1.00 90.50 72 VAL A N 1
ATOM 529 C CA . VAL A 1 72 ? 14.596 -11.327 -9.250 1.00 90.50 72 VAL A CA 1
ATOM 530 C C . VAL A 1 72 ? 14.760 -10.213 -8.222 1.00 90.50 72 VAL A C 1
ATOM 532 O O . VAL A 1 72 ? 15.606 -10.314 -7.335 1.00 90.50 72 VAL A O 1
ATOM 535 N N . TYR A 1 73 ? 13.912 -9.187 -8.305 1.00 92.88 73 TYR A N 1
ATOM 536 C CA . TYR A 1 73 ? 13.898 -8.052 -7.388 1.00 92.88 73 TYR A CA 1
ATOM 537 C C . TYR A 1 73 ? 12.558 -7.993 -6.676 1.00 92.88 73 TYR A C 1
ATOM 539 O O . TYR A 1 73 ? 11.513 -8.235 -7.279 1.00 92.88 73 TYR A O 1
ATOM 547 N N . THR A 1 74 ? 12.573 -7.636 -5.397 1.00 94.50 74 THR A N 1
ATOM 548 C CA . THR A 1 74 ? 11.350 -7.316 -4.657 1.00 94.50 74 THR A CA 1
ATOM 549 C C . THR A 1 74 ? 11.535 -6.094 -3.788 1.00 94.50 74 THR A C 1
ATOM 551 O O . THR A 1 74 ? 12.618 -5.853 -3.266 1.00 94.50 74 THR A O 1
ATOM 554 N N . GLN A 1 75 ? 10.463 -5.333 -3.613 1.00 95.88 75 GLN A N 1
ATOM 555 C CA . GLN A 1 75 ? 10.451 -4.168 -2.748 1.00 95.88 75 GLN A CA 1
ATOM 556 C C . GLN A 1 75 ? 9.240 -4.226 -1.817 1.00 95.88 75 GLN A C 1
ATOM 558 O O . GLN A 1 75 ? 8.092 -4.344 -2.257 1.00 95.88 75 GLN A O 1
ATOM 563 N N . SER A 1 76 ? 9.500 -4.164 -0.513 1.00 96.25 76 SER A N 1
ATOM 564 C CA . SER A 1 76 ? 8.461 -3.959 0.495 1.00 96.25 76 SER A CA 1
ATOM 565 C C . SER A 1 76 ? 8.172 -2.467 0.701 1.00 96.25 76 SER A C 1
ATOM 567 O O . SER A 1 76 ? 9.037 -1.627 0.442 1.00 96.25 76 SER A O 1
ATOM 569 N N . PRO A 1 77 ? 6.991 -2.109 1.226 1.00 94.31 77 PRO A N 1
ATOM 570 C CA . PRO A 1 77 ? 6.697 -0.786 1.772 1.00 94.31 77 PRO A CA 1
ATOM 571 C C . PRO A 1 77 ? 7.811 -0.186 2.629 1.00 94.31 77 PRO A C 1
ATOM 573 O O . PRO A 1 77 ? 8.166 0.982 2.466 1.00 94.31 77 PRO A O 1
ATOM 576 N N . MET A 1 78 ? 8.376 -0.992 3.533 1.00 94.31 78 MET A N 1
ATOM 577 C CA . MET A 1 78 ? 9.439 -0.533 4.417 1.00 94.31 78 MET A CA 1
ATOM 578 C C . MET A 1 78 ? 10.725 -0.260 3.637 1.00 94.31 78 MET A C 1
ATOM 580 O O . MET A 1 78 ? 11.363 0.767 3.840 1.00 94.31 78 MET A O 1
ATOM 584 N N . GLN A 1 79 ? 11.088 -1.131 2.699 1.00 95.12 79 GLN A N 1
ATOM 585 C CA . GLN A 1 79 ? 12.258 -0.914 1.851 1.00 95.12 79 GLN A CA 1
ATOM 586 C C . GLN A 1 79 ? 12.086 0.320 0.958 1.00 95.12 79 GLN A C 1
ATOM 588 O O . GLN A 1 79 ? 12.991 1.146 0.872 1.00 95.12 79 GLN A O 1
ATOM 593 N N . ALA A 1 80 ? 10.897 0.519 0.386 1.00 94.94 80 ALA A N 1
ATOM 594 C CA . ALA A 1 80 ? 10.566 1.717 -0.381 1.00 94.94 80 ALA A CA 1
ATOM 595 C C . ALA A 1 80 ? 10.716 3.004 0.448 1.00 94.94 80 ALA A C 1
ATOM 597 O O . ALA A 1 80 ? 11.169 4.023 -0.071 1.00 94.94 80 ALA A O 1
ATOM 598 N N . SER A 1 81 ? 10.403 2.964 1.750 1.00 94.12 81 SER A N 1
ATOM 599 C CA . SER A 1 81 ? 10.553 4.121 2.647 1.00 94.12 81 SER A CA 1
ATOM 600 C C . SER A 1 81 ? 11.994 4.601 2.830 1.00 94.12 81 SER A C 1
ATOM 602 O O . SER A 1 81 ? 12.185 5.735 3.259 1.00 94.12 81 SER A O 1
ATOM 604 N N . VAL A 1 82 ? 12.985 3.773 2.482 1.00 94.00 82 VAL A N 1
ATOM 605 C CA . VAL A 1 82 ? 14.421 4.088 2.565 1.00 94.00 82 VAL A CA 1
ATOM 606 C C . VAL A 1 82 ? 15.143 3.956 1.216 1.00 94.00 82 VAL A C 1
ATOM 608 O O . VAL A 1 82 ? 16.362 4.055 1.174 1.00 94.00 82 VAL A O 1
ATOM 611 N N . GLY A 1 83 ? 14.414 3.744 0.112 1.00 91.62 83 GLY A N 1
ATOM 612 C CA . GLY A 1 83 ? 15.007 3.582 -1.224 1.00 91.62 83 GLY A CA 1
ATOM 613 C C . GLY A 1 83 ? 15.760 2.260 -1.423 1.00 91.62 83 GLY A C 1
ATOM 614 O O . GLY A 1 83 ? 16.692 2.191 -2.210 1.00 91.62 83 GLY A O 1
ATOM 615 N N . TRP A 1 84 ? 15.374 1.206 -0.706 1.00 91.88 84 TRP A N 1
ATOM 616 C CA . TRP A 1 84 ? 16.003 -0.118 -0.767 1.00 91.88 84 TRP A CA 1
ATOM 617 C C . TRP A 1 84 ? 15.151 -1.111 -1.579 1.00 91.88 84 TRP A C 1
ATOM 619 O O . TRP A 1 84 ? 13.942 -0.919 -1.729 1.00 91.88 84 TRP A O 1
ATOM 629 N N . PHE A 1 85 ? 15.745 -2.208 -2.057 1.00 93.88 85 PHE A N 1
ATOM 630 C CA . PHE A 1 85 ? 15.048 -3.404 -2.557 1.00 93.88 85 PHE A CA 1
ATOM 631 C C . PHE A 1 85 ? 15.869 -4.679 -2.279 1.00 93.88 85 PHE A C 1
ATOM 633 O O . PHE A 1 85 ? 17.061 -4.623 -1.994 1.00 93.88 85 PHE A O 1
ATOM 640 N N . THR A 1 86 ? 15.230 -5.846 -2.306 1.00 91.69 86 THR A N 1
ATOM 641 C CA . THR A 1 86 ? 15.896 -7.147 -2.160 1.00 91.69 86 THR A CA 1
ATOM 642 C C . THR A 1 86 ? 16.186 -7.763 -3.522 1.00 91.69 86 THR A C 1
ATOM 644 O O . THR A 1 86 ? 15.269 -7.923 -4.329 1.00 91.69 86 THR A O 1
ATOM 647 N N . THR A 1 87 ? 17.435 -8.183 -3.715 1.00 88.38 87 THR A N 1
ATOM 648 C CA . THR A 1 87 ? 17.920 -8.928 -4.884 1.00 88.38 87 THR A CA 1
ATOM 649 C C . THR A 1 87 ? 18.032 -10.421 -4.571 1.00 88.38 87 THR A C 1
ATOM 651 O O . THR A 1 87 ? 18.476 -10.810 -3.487 1.00 88.38 87 THR A O 1
ATOM 654 N N . HIS A 1 88 ? 17.661 -11.276 -5.523 1.00 82.94 88 HIS A N 1
ATOM 655 C CA . HIS A 1 88 ? 17.901 -12.718 -5.466 1.00 82.94 88 HIS A CA 1
ATOM 656 C C . HIS A 1 88 ? 19.073 -13.097 -6.386 1.00 82.94 88 HIS A C 1
ATOM 658 O O . HIS A 1 88 ? 19.102 -12.728 -7.555 1.00 82.94 88 HIS A O 1
ATOM 664 N N . SER A 1 89 ? 20.049 -13.845 -5.861 1.00 71.75 89 SER A N 1
ATOM 665 C CA . SER A 1 89 ? 21.377 -14.001 -6.482 1.00 71.75 89 SER A CA 1
ATOM 666 C C . SER A 1 89 ? 21.426 -14.857 -7.753 1.00 71.75 89 SER A C 1
ATOM 668 O O . SER A 1 89 ? 22.218 -14.566 -8.644 1.00 71.75 89 SER A O 1
ATOM 670 N N . LEU A 1 90 ? 20.605 -15.909 -7.866 1.00 69.12 90 LEU A N 1
ATOM 671 C CA . LEU A 1 90 ? 20.611 -16.785 -9.051 1.00 69.12 90 LEU A CA 1
ATOM 672 C C . LEU A 1 90 ? 20.050 -16.088 -10.306 1.00 69.12 90 LEU A C 1
ATOM 674 O O . LEU A 1 90 ? 20.669 -16.201 -11.362 1.00 69.12 90 LEU A O 1
ATOM 678 N N . PRO A 1 91 ? 18.925 -15.353 -10.226 1.00 64.56 91 PRO A N 1
ATOM 679 C CA . PRO A 1 91 ? 18.385 -14.636 -11.379 1.00 64.56 91 PRO A CA 1
ATOM 680 C C . PRO A 1 91 ? 19.148 -13.342 -11.699 1.00 64.56 91 PRO A C 1
ATOM 682 O O . PRO A 1 91 ? 19.227 -12.956 -12.865 1.00 64.56 91 PRO A O 1
ATOM 685 N N . GLU A 1 92 ? 19.757 -12.699 -10.694 1.00 68.44 92 GLU A N 1
ATOM 686 C CA . GLU A 1 92 ? 20.579 -11.500 -10.904 1.00 68.44 92 GLU A CA 1
ATOM 687 C C . GLU A 1 92 ? 21.786 -11.764 -11.801 1.00 68.44 92 GLU A C 1
ATOM 689 O O . GLU A 1 92 ? 22.129 -10.930 -12.632 1.00 68.44 92 GLU A O 1
ATOM 694 N N . ALA A 1 93 ? 22.385 -12.954 -11.708 1.00 65.00 93 ALA A N 1
ATOM 695 C CA . ALA A 1 93 ? 23.508 -13.342 -12.558 1.00 65.00 93 ALA A CA 1
ATOM 696 C C . ALA A 1 93 ? 23.180 -13.312 -14.067 1.00 65.00 93 ALA A C 1
ATOM 698 O O . ALA A 1 93 ? 24.095 -13.309 -14.889 1.00 65.00 93 ALA A O 1
ATOM 699 N N . VAL A 1 94 ? 21.892 -13.303 -14.431 1.00 69.06 94 VAL A N 1
ATOM 700 C CA . VAL A 1 94 ? 21.415 -13.266 -15.820 1.00 69.06 94 VAL A CA 1
ATOM 701 C C . VAL A 1 94 ? 21.012 -11.855 -16.255 1.00 69.06 94 VAL A C 1
ATOM 703 O O . VAL A 1 94 ? 21.221 -11.504 -17.413 1.00 69.06 94 VAL A O 1
ATOM 706 N N . LEU A 1 95 ? 20.433 -11.051 -15.356 1.00 73.00 95 LEU A N 1
ATOM 707 C CA . LEU A 1 95 ? 19.938 -9.704 -15.679 1.00 73.00 95 LEU A CA 1
ATOM 708 C C . LEU A 1 95 ? 20.988 -8.614 -15.460 1.00 73.00 95 LEU A C 1
ATOM 710 O O . LEU A 1 95 ? 21.053 -7.690 -16.261 1.00 73.00 95 LEU A O 1
ATOM 714 N N . ALA A 1 96 ? 21.832 -8.749 -14.432 1.00 81.81 96 ALA A N 1
ATOM 715 C CA . ALA A 1 96 ? 22.910 -7.818 -14.092 1.00 81.81 96 ALA A CA 1
ATOM 716 C C . ALA A 1 96 ? 22.464 -6.340 -13.983 1.00 81.81 96 ALA A C 1
ATOM 718 O O . ALA A 1 96 ? 23.234 -5.421 -14.283 1.00 81.81 96 ALA A O 1
ATOM 719 N N . ASP A 1 97 ? 21.220 -6.102 -13.555 1.00 85.06 97 ASP A N 1
ATOM 720 C CA . ASP A 1 97 ? 20.613 -4.773 -13.490 1.00 85.06 97 ASP A CA 1
ATOM 721 C C . ASP A 1 97 ? 20.636 -4.159 -12.080 1.00 85.06 97 ASP A C 1
ATOM 723 O O . ASP A 1 97 ? 20.307 -2.978 -11.940 1.00 85.06 97 ASP A O 1
ATOM 727 N N . GLU A 1 98 ? 21.088 -4.893 -11.054 1.00 85.75 98 GLU A N 1
ATOM 728 C CA . GLU A 1 98 ? 21.103 -4.457 -9.651 1.00 85.75 98 GLU A CA 1
ATOM 729 C C . GLU A 1 98 ? 21.805 -3.116 -9.461 1.00 85.75 98 GLU A C 1
ATOM 731 O O . GLU A 1 98 ? 21.258 -2.233 -8.806 1.00 85.75 98 GLU A O 1
ATOM 736 N N . LYS A 1 99 ? 22.986 -2.924 -10.065 1.00 88.00 99 LYS A N 1
ATOM 737 C CA . LYS A 1 99 ? 23.736 -1.667 -9.924 1.00 88.00 99 LYS A CA 1
ATOM 738 C C . LYS A 1 99 ? 22.920 -0.473 -10.421 1.00 88.00 99 LYS A C 1
ATOM 740 O O . LYS A 1 99 ? 22.799 0.526 -9.724 1.00 88.00 99 LYS A O 1
ATOM 745 N N . TYR A 1 100 ? 22.330 -0.598 -11.609 1.00 90.56 100 TYR A N 1
ATOM 746 C CA . TYR A 1 100 ? 21.504 0.467 -12.172 1.00 90.56 100 TYR A CA 1
ATOM 747 C C . TYR A 1 100 ? 20.287 0.740 -11.286 1.00 90.56 100 TYR A C 1
ATOM 749 O O . TYR A 1 100 ? 19.975 1.896 -11.012 1.00 90.56 100 TYR A O 1
ATOM 757 N N . LEU A 1 101 ? 19.599 -0.315 -10.842 1.00 90.56 101 LEU A N 1
ATOM 758 C CA . LEU A 1 101 ? 18.408 -0.174 -10.009 1.00 90.56 101 LEU A CA 1
ATOM 759 C C . LEU A 1 101 ? 18.761 0.444 -8.653 1.00 90.56 101 LEU A C 1
ATOM 761 O O . LEU A 1 101 ? 18.062 1.341 -8.207 1.00 90.56 101 LEU A O 1
ATOM 765 N N . SER A 1 102 ? 19.872 0.054 -8.035 1.00 90.44 102 SER A N 1
ATOM 766 C CA . SER A 1 102 ? 20.382 0.650 -6.794 1.00 90.44 102 SER A CA 1
ATOM 767 C C . SER A 1 102 ? 20.616 2.155 -6.919 1.00 90.44 102 SER A C 1
ATOM 769 O O . SER A 1 102 ? 20.304 2.896 -5.992 1.00 90.44 102 SER A O 1
ATOM 771 N N . ASP A 1 103 ? 21.113 2.614 -8.068 1.00 92.50 103 ASP A N 1
ATOM 772 C CA . ASP A 1 103 ? 21.382 4.035 -8.309 1.00 92.50 103 ASP A CA 1
ATOM 773 C C . ASP A 1 103 ? 20.103 4.852 -8.600 1.00 92.50 103 ASP A C 1
ATOM 775 O O . ASP A 1 103 ? 20.093 6.069 -8.411 1.00 92.50 103 ASP A O 1
ATOM 779 N N . HIS A 1 104 ? 19.016 4.203 -9.041 1.00 93.06 104 HIS A N 1
ATOM 780 C CA . HIS A 1 104 ? 17.783 4.871 -9.496 1.00 93.06 104 HIS A CA 1
ATOM 781 C C . HIS A 1 104 ? 16.565 4.649 -8.589 1.00 93.06 104 HIS A C 1
ATOM 783 O O . HIS A 1 104 ? 15.581 5.392 -8.673 1.00 93.06 104 HIS A O 1
ATOM 789 N N . VAL A 1 105 ? 16.596 3.649 -7.708 1.00 93.38 105 VAL A N 1
ATOM 790 C CA . VAL A 1 105 ? 15.542 3.437 -6.717 1.00 93.38 105 VAL A CA 1
ATOM 791 C C . VAL A 1 105 ? 15.619 4.556 -5.685 1.00 93.38 105 VAL A C 1
ATOM 793 O O . VAL A 1 105 ? 16.560 4.673 -4.908 1.00 93.38 105 VAL A O 1
ATOM 796 N N . SER A 1 106 ? 14.590 5.398 -5.677 1.00 91.62 106 SER A N 1
ATOM 797 C CA . SER A 1 106 ? 14.500 6.543 -4.774 1.00 91.62 106 SER A CA 1
ATOM 798 C C . SER A 1 106 ? 13.649 6.249 -3.540 1.00 91.62 106 SER A C 1
ATOM 800 O O . SER A 1 106 ? 12.800 5.356 -3.522 1.00 91.62 106 SER A O 1
ATOM 802 N N . MET A 1 107 ? 13.879 7.039 -2.491 1.00 93.31 107 MET A N 1
ATOM 803 C CA . MET A 1 107 ? 13.118 6.987 -1.248 1.00 93.31 107 MET A CA 1
ATOM 804 C C . MET A 1 107 ? 11.676 7.481 -1.439 1.00 93.31 107 MET A C 1
ATOM 806 O O . MET A 1 107 ? 11.433 8.610 -1.875 1.00 93.31 107 MET A O 1
ATOM 810 N N . ASN A 1 108 ? 10.700 6.684 -1.006 1.00 94.12 108 ASN A N 1
ATOM 811 C CA . ASN A 1 108 ? 9.287 7.052 -1.012 1.00 94.12 108 ASN A CA 1
ATOM 812 C C . ASN A 1 108 ? 8.869 7.673 0.331 1.00 94.12 108 ASN A C 1
ATOM 814 O O . ASN A 1 108 ? 8.505 6.975 1.277 1.00 94.12 108 ASN A O 1
ATOM 818 N N . TRP A 1 109 ? 8.841 9.008 0.400 1.00 94.00 109 TRP A N 1
ATOM 819 C CA . TRP A 1 109 ? 8.471 9.733 1.627 1.00 94.00 109 TRP A CA 1
ATOM 820 C C . TRP A 1 109 ? 7.050 9.419 2.135 1.00 94.00 109 TRP A C 1
ATOM 822 O O . TRP A 1 109 ? 6.807 9.439 3.339 1.00 94.00 109 TRP A O 1
ATOM 832 N N . LEU A 1 110 ? 6.108 9.092 1.239 1.00 94.88 110 LEU A N 1
ATOM 833 C CA . LEU A 1 110 ? 4.754 8.684 1.631 1.00 94.88 110 LEU A CA 1
ATOM 834 C C . LEU A 1 110 ? 4.779 7.386 2.439 1.00 94.88 110 LEU A C 1
ATOM 836 O O . LEU A 1 110 ? 4.033 7.262 3.406 1.00 94.88 110 LEU A O 1
ATOM 840 N N . MET A 1 111 ? 5.673 6.456 2.092 1.00 94.88 111 MET A N 1
ATOM 841 C CA . MET A 1 111 ? 5.853 5.211 2.840 1.00 94.88 111 MET A CA 1
ATOM 842 C C . MET A 1 111 ? 6.532 5.447 4.186 1.00 94.88 111 MET A C 1
ATOM 844 O O . MET A 1 111 ? 6.171 4.806 5.174 1.00 94.88 111 MET A O 1
ATOM 848 N N . LEU A 1 112 ? 7.438 6.428 4.249 1.00 94.50 112 LEU A N 1
ATOM 849 C CA . LEU A 1 112 ? 8.036 6.882 5.503 1.00 94.50 112 LEU A CA 1
ATOM 850 C C . LEU A 1 112 ? 6.989 7.472 6.461 1.00 94.50 112 LEU A C 1
ATOM 852 O O . LEU A 1 112 ? 7.079 7.243 7.661 1.00 94.50 112 LEU A O 1
ATOM 856 N N . LEU A 1 113 ? 5.982 8.190 5.949 1.00 96.12 113 LEU A N 1
ATOM 857 C CA . LEU A 1 113 ? 4.858 8.697 6.748 1.00 96.12 113 LEU A CA 1
ATOM 858 C C . LEU A 1 113 ? 3.825 7.605 7.078 1.00 96.12 113 LEU A C 1
ATOM 860 O O . LEU A 1 113 ? 3.263 7.587 8.172 1.00 96.12 113 LEU A O 1
ATOM 864 N N . TYR A 1 114 ? 3.578 6.685 6.149 1.00 96.44 114 TYR A N 1
ATOM 865 C CA . TYR A 1 114 ? 2.635 5.581 6.310 1.00 96.44 114 TYR A CA 1
ATOM 866 C C . TYR A 1 114 ? 3.016 4.666 7.483 1.00 96.44 114 TYR A C 1
ATOM 868 O O . TYR A 1 114 ? 2.164 4.322 8.301 1.00 96.44 114 TYR A O 1
ATOM 876 N N . PHE A 1 115 ? 4.298 4.310 7.609 1.00 95.62 115 PHE A N 1
ATOM 877 C CA . PHE A 1 115 ? 4.769 3.379 8.636 1.00 95.62 115 PHE A CA 1
ATOM 878 C C . PHE A 1 115 ? 4.469 3.806 10.091 1.00 95.62 115 PHE A C 1
ATOM 880 O O . PHE A 1 115 ? 3.846 3.022 10.810 1.00 95.62 115 PHE A O 1
ATOM 887 N N . PRO A 1 116 ? 4.832 5.015 10.568 1.00 96.62 116 PRO A N 1
ATOM 888 C CA . PRO A 1 116 ? 4.534 5.428 11.939 1.00 96.62 116 PRO A CA 1
ATOM 889 C C . PRO A 1 116 ? 3.028 5.526 12.205 1.00 96.62 116 PRO A C 1
ATOM 891 O O . PRO A 1 116 ? 2.585 5.177 13.299 1.00 96.62 116 PRO A O 1
ATOM 894 N N . ILE A 1 117 ? 2.226 5.933 11.213 1.00 97.31 117 ILE A N 1
ATOM 895 C CA . ILE A 1 117 ? 0.762 5.943 11.341 1.00 97.31 117 ILE A CA 1
ATOM 896 C C . ILE A 1 117 ? 0.240 4.512 11.496 1.00 97.31 117 ILE A C 1
ATOM 898 O O . ILE A 1 117 ? -0.616 4.274 12.344 1.00 97.31 117 ILE A O 1
ATOM 902 N N . LEU A 1 118 ? 0.775 3.550 10.739 1.00 97.62 118 LEU A N 1
ATOM 903 C CA . LEU A 1 118 ? 0.381 2.145 10.825 1.00 97.62 118 LEU A CA 1
ATOM 904 C C . LEU A 1 118 ? 0.728 1.552 12.190 1.00 97.62 118 LEU A C 1
ATOM 906 O O . LEU A 1 118 ? -0.115 0.891 12.797 1.00 97.62 118 LEU A O 1
ATOM 910 N N . VAL A 1 119 ? 1.936 1.815 12.697 1.00 97.19 119 VAL A N 1
ATOM 911 C CA . VAL A 1 119 ? 2.361 1.382 14.037 1.00 97.19 119 VAL A CA 1
ATOM 912 C C . VAL A 1 119 ? 1.424 1.950 15.097 1.00 97.19 119 VAL A C 1
ATOM 914 O O . VAL A 1 119 ? 0.912 1.201 15.931 1.00 97.19 119 VAL A O 1
ATOM 917 N N . LEU A 1 120 ? 1.152 3.256 15.043 1.00 96.12 120 LEU A N 1
ATOM 918 C CA . LEU A 1 120 ? 0.306 3.920 16.026 1.00 96.12 120 LEU A CA 1
ATOM 919 C C . LEU A 1 120 ? -1.145 3.429 15.946 1.00 96.12 120 LEU A C 1
ATOM 921 O O . LEU A 1 120 ? -1.721 3.089 16.973 1.00 96.12 120 LEU A O 1
ATOM 925 N N . ALA A 1 121 ? -1.718 3.322 14.745 1.00 96.31 121 ALA A N 1
ATOM 926 C CA . ALA A 1 121 ? -3.074 2.817 14.533 1.00 96.31 121 ALA A CA 1
ATOM 927 C C . ALA A 1 121 ? -3.221 1.365 15.003 1.00 96.31 121 ALA A C 1
ATOM 929 O O . ALA A 1 121 ? -4.201 1.027 15.665 1.00 96.31 121 ALA A O 1
ATOM 930 N N . THR A 1 122 ? -2.226 0.518 14.723 1.00 96.75 122 THR A N 1
ATOM 931 C CA . THR A 1 122 ? -2.206 -0.876 15.184 1.00 96.75 122 THR A CA 1
ATOM 932 C C . THR A 1 122 ? -2.139 -0.936 16.707 1.00 96.75 122 THR A C 1
ATOM 934 O O . THR A 1 122 ? -2.963 -1.604 17.329 1.00 96.75 122 THR A O 1
ATOM 937 N N . ALA A 1 123 ? -1.220 -0.194 17.330 1.00 94.44 123 ALA A N 1
ATOM 938 C CA . ALA A 1 123 ? -1.102 -0.141 18.784 1.00 94.44 123 ALA A CA 1
ATOM 939 C C . ALA A 1 123 ? -2.402 0.352 19.439 1.00 94.44 123 ALA A C 1
ATOM 941 O O . ALA A 1 123 ? -2.902 -0.280 20.366 1.00 94.44 123 ALA A O 1
ATOM 942 N N . VAL A 1 124 ? -2.993 1.429 18.916 1.00 92.12 124 VAL A N 1
ATOM 943 C CA . VAL A 1 124 ? -4.277 1.987 19.368 1.00 92.12 124 VAL A CA 1
ATOM 944 C C . VAL A 1 124 ? -5.400 0.949 19.248 1.00 92.12 124 VAL A C 1
ATOM 946 O O . VAL A 1 124 ? -6.129 0.719 20.212 1.00 92.12 124 VAL A O 1
ATOM 949 N N . ALA A 1 125 ? -5.517 0.251 18.117 1.00 93.81 125 ALA A N 1
ATOM 950 C CA . ALA A 1 125 ? -6.549 -0.769 17.931 1.00 93.81 125 ALA A CA 1
ATOM 951 C C . ALA A 1 125 ? -6.444 -1.919 18.950 1.00 93.81 125 ALA A C 1
ATOM 953 O O . ALA A 1 125 ? -7.464 -2.424 19.421 1.00 93.81 125 ALA A O 1
ATOM 954 N N . TRP A 1 126 ? -5.221 -2.309 19.322 1.00 94.75 126 TRP A N 1
ATOM 955 C CA . TRP A 1 126 ? -4.971 -3.370 20.300 1.00 94.75 126 TRP A CA 1
ATOM 956 C C . TRP A 1 126 ? -5.096 -2.913 21.754 1.00 94.75 126 TRP A C 1
ATOM 958 O O . TRP A 1 126 ? -5.670 -3.640 22.562 1.00 94.75 126 TRP A O 1
ATOM 968 N N . VAL A 1 127 ? -4.622 -1.712 22.102 1.00 91.19 127 VAL A N 1
ATOM 969 C CA . VAL A 1 127 ? -4.767 -1.130 23.451 1.00 91.19 127 VAL A CA 1
ATOM 970 C C . VAL A 1 127 ? -6.232 -1.111 23.872 1.00 91.19 127 VAL A C 1
ATOM 972 O O . VAL A 1 127 ? -6.567 -1.480 24.997 1.00 91.19 127 VAL A O 1
ATOM 975 N N . GLU A 1 128 ? -7.118 -0.767 22.944 1.00 87.75 128 GLU A N 1
ATOM 976 C CA . GLU A 1 128 ? -8.555 -0.751 23.183 1.00 87.75 128 GLU A CA 1
ATOM 977 C C . GLU A 1 128 ? -9.139 -2.117 23.580 1.00 87.75 128 GLU A C 1
ATOM 979 O O . GLU A 1 128 ? -10.147 -2.187 24.281 1.00 87.75 128 GLU A O 1
ATOM 984 N N . ARG A 1 129 ? -8.513 -3.221 23.151 1.00 89.56 129 ARG A N 1
ATOM 985 C CA . ARG A 1 129 ? -8.970 -4.576 23.490 1.00 89.56 129 ARG A CA 1
ATOM 986 C C . ARG A 1 129 ? -8.660 -4.950 24.938 1.00 89.56 129 ARG A C 1
ATOM 988 O O . ARG A 1 129 ? -9.324 -5.827 25.488 1.00 89.56 129 ARG A O 1
ATOM 995 N N . PHE A 1 130 ? -7.668 -4.303 25.549 1.00 88.56 130 PHE A N 1
ATOM 996 C CA . PHE A 1 130 ? -7.149 -4.683 26.863 1.00 88.56 130 PHE A CA 1
ATOM 997 C C . PHE A 1 130 ? -7.394 -3.640 27.956 1.00 88.56 130 PHE A C 1
ATOM 999 O O . PHE A 1 130 ? -7.528 -4.011 29.122 1.00 88.56 130 PHE A O 1
ATOM 1006 N N . VAL A 1 131 ? -7.479 -2.354 27.608 1.00 86.88 131 VAL A N 1
ATOM 1007 C CA . VAL A 1 131 ? -7.651 -1.267 28.581 1.00 86.88 131 VAL A CA 1
ATOM 1008 C C . VAL A 1 131 ? -9.128 -0.998 28.835 1.00 86.88 131 VAL A C 1
ATOM 1010 O O . VAL A 1 131 ? -9.903 -0.710 27.925 1.00 86.88 131 VAL A O 1
ATOM 1013 N N . LYS A 1 132 ? -9.527 -1.052 30.109 1.00 83.25 132 LYS A N 1
ATOM 1014 C CA . LYS A 1 132 ? -10.902 -0.750 30.522 1.00 83.25 132 LYS A CA 1
ATOM 1015 C C . LYS A 1 132 ? -11.070 0.749 30.813 1.00 83.25 132 LYS A C 1
ATOM 1017 O O . LYS A 1 132 ? -10.142 1.363 31.336 1.00 83.25 132 LYS A O 1
ATOM 1022 N N . PRO A 1 133 ? -12.271 1.336 30.616 1.00 79.00 133 PRO A N 1
ATOM 1023 C CA . PRO A 1 133 ? -12.498 2.775 30.796 1.00 79.00 133 PRO A CA 1
ATOM 1024 C C . PRO A 1 133 ? -12.089 3.367 32.157 1.00 79.00 133 PRO A C 1
ATOM 1026 O O . PRO A 1 133 ? -11.743 4.540 32.242 1.00 79.00 133 PRO A O 1
ATOM 1029 N N . HIS A 1 134 ? -12.112 2.570 33.228 1.00 80.12 134 HIS A N 1
ATOM 1030 C CA . HIS A 1 134 ? -11.733 3.007 34.579 1.00 80.12 134 HIS A CA 1
ATOM 1031 C C . HIS A 1 134 ? -10.217 3.036 34.824 1.00 80.12 134 HIS A C 1
ATOM 1033 O O . HIS A 1 134 ? -9.780 3.573 35.835 1.00 80.12 134 HIS A O 1
ATOM 1039 N N . GLN A 1 135 ? -9.418 2.451 33.930 1.00 85.62 135 GLN A N 1
ATOM 1040 C CA . GLN A 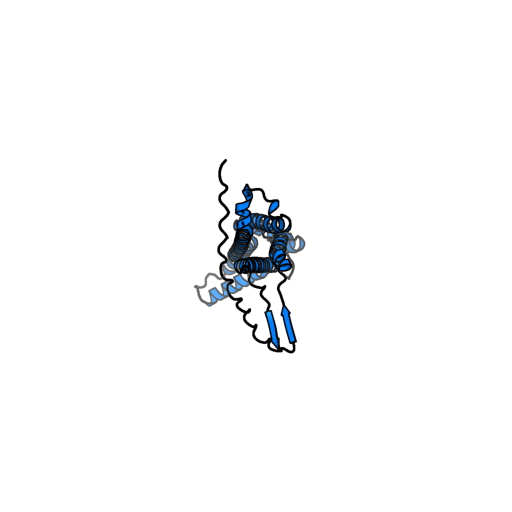1 135 ? -7.956 2.398 34.041 1.00 85.62 135 GLN A CA 1
ATOM 1041 C C . GLN A 1 135 ? -7.277 3.591 33.355 1.00 85.62 135 GLN A C 1
ATOM 1043 O O . GLN A 1 135 ? -6.053 3.695 33.364 1.00 85.62 135 GLN A O 1
ATOM 1048 N N . ILE A 1 136 ? -8.056 4.480 32.736 1.00 84.31 136 ILE A N 1
ATOM 1049 C CA . ILE A 1 136 ? -7.536 5.553 31.893 1.00 84.31 136 ILE A CA 1
ATOM 1050 C C . ILE A 1 136 ? -7.192 6.769 32.758 1.00 84.31 136 ILE A C 1
ATOM 1052 O O . ILE A 1 136 ? -8.072 7.287 33.455 1.00 84.31 136 ILE A O 1
ATOM 1056 N N . PRO A 1 137 ? -5.951 7.280 32.684 1.00 87.06 137 PRO A N 1
ATOM 1057 C CA . PRO A 1 137 ? -5.571 8.507 33.367 1.00 87.06 137 PRO A CA 1
ATOM 1058 C C . PRO A 1 137 ? -6.441 9.701 32.930 1.00 87.06 137 PRO A C 1
ATOM 1060 O O . PRO A 1 137 ? -6.765 9.816 31.744 1.00 87.06 137 PRO A O 1
ATOM 1063 N N . PRO A 1 138 ? -6.761 10.656 33.827 1.00 85.50 138 PRO A N 1
ATOM 1064 C CA . PRO A 1 138 ? -7.601 11.812 33.498 1.00 85.50 138 PRO A CA 1
ATOM 1065 C C . PRO A 1 138 ? -7.119 12.614 32.280 1.00 85.50 138 PRO A C 1
ATOM 1067 O O . PRO A 1 138 ? -7.939 13.061 31.480 1.00 85.50 138 PRO A O 1
ATOM 1070 N N . ALA A 1 139 ? -5.799 12.724 32.090 1.00 87.06 139 ALA A N 1
ATOM 1071 C CA . ALA A 1 139 ? -5.185 13.420 30.958 1.00 87.06 139 ALA A CA 1
ATOM 1072 C C . ALA A 1 139 ? -5.525 12.800 29.586 1.00 87.06 139 ALA A C 1
ATOM 1074 O O . ALA A 1 139 ? -5.533 13.499 28.578 1.00 87.06 139 ALA A O 1
ATOM 1075 N N . MET A 1 140 ? -5.840 11.501 29.533 1.00 85.81 140 MET A N 1
ATOM 1076 C CA . MET A 1 140 ? -6.162 10.788 28.289 1.00 85.81 140 MET A CA 1
ATOM 1077 C C . MET A 1 140 ? -7.667 10.663 28.032 1.00 85.81 140 MET A C 1
ATOM 1079 O O . MET A 1 140 ? -8.077 10.162 26.985 1.00 85.81 140 MET A O 1
ATOM 1083 N N . LYS A 1 141 ? -8.513 11.127 28.959 1.00 84.38 141 LYS A N 1
ATOM 1084 C CA . LYS A 1 141 ? -9.965 10.918 28.898 1.00 84.38 141 LYS A CA 1
ATOM 1085 C C . LYS A 1 141 ? -10.601 11.535 27.647 1.00 84.38 141 LYS A C 1
ATOM 1087 O O . LYS A 1 141 ? -11.470 10.911 27.045 1.00 84.38 141 LYS A O 1
ATOM 1092 N N . GLN A 1 142 ? -10.141 12.715 27.226 1.00 84.56 142 GLN A N 1
ATOM 1093 C CA . GLN A 1 142 ? -10.634 13.386 26.016 1.00 84.56 142 GLN A CA 1
ATOM 1094 C C . GLN A 1 142 ? -10.289 12.605 24.738 1.00 84.56 142 GLN A C 1
ATOM 1096 O O . GLN A 1 142 ? -11.142 12.432 23.868 1.00 84.56 142 GLN A O 1
ATOM 1101 N N . PHE A 1 143 ? -9.064 12.081 24.645 1.00 83.81 143 PHE A N 1
ATOM 1102 C CA . PHE A 1 143 ? -8.648 11.240 23.519 1.00 83.81 143 PHE A CA 1
ATOM 1103 C C . PHE A 1 143 ? -9.448 9.941 23.469 1.00 83.81 143 PHE A C 1
ATOM 1105 O O . PHE A 1 143 ? -9.898 9.537 22.401 1.00 83.81 143 PHE A O 1
ATOM 1112 N N . TRP A 1 144 ? -9.698 9.328 24.628 1.00 84.81 144 TRP A N 1
ATOM 1113 C CA . TRP A 1 144 ? -10.479 8.097 24.708 1.00 84.81 144 TRP A CA 1
ATOM 1114 C C . TRP A 1 144 ? -11.941 8.271 24.281 1.00 84.81 144 TRP A C 1
ATOM 1116 O O . TRP A 1 144 ? -12.523 7.376 23.679 1.00 84.81 144 TRP A O 1
ATOM 1126 N N . GLN A 1 145 ? -12.547 9.434 24.535 1.00 85.12 145 GLN A N 1
ATOM 1127 C CA . GLN A 1 145 ? -13.902 9.732 24.050 1.00 85.12 145 GLN A CA 1
ATOM 1128 C C . GLN A 1 145 ? -13.983 9.796 22.520 1.00 85.12 145 GLN A C 1
ATOM 1130 O O . GLN A 1 145 ? -15.025 9.492 21.949 1.00 85.12 145 GLN A O 1
ATOM 1135 N N . SER A 1 146 ? -12.887 10.180 21.861 1.00 86.75 146 SER A N 1
ATOM 1136 C CA . SER A 1 146 ? -12.801 10.294 20.400 1.00 86.75 146 SER A CA 1
ATOM 1137 C C . SER A 1 146 ? -12.066 9.117 19.753 1.00 86.75 146 SER A C 1
ATOM 1139 O O . SER A 1 146 ? -11.703 9.201 18.581 1.00 86.75 146 SER A O 1
ATOM 1141 N N . TRP A 1 147 ? -11.838 8.029 20.495 1.00 86.38 147 TRP A N 1
ATOM 1142 C CA . TRP A 1 147 ? -10.960 6.924 20.099 1.00 86.38 147 TRP A CA 1
ATOM 1143 C C . TRP A 1 147 ? -11.338 6.308 18.751 1.00 86.38 147 TRP A C 1
ATOM 1145 O O . TRP A 1 147 ? -10.499 6.205 17.858 1.00 86.38 147 TRP A O 1
ATOM 1155 N N . ASP A 1 148 ? -12.622 5.994 18.570 1.00 87.75 148 ASP A N 1
ATOM 1156 C CA . ASP A 1 148 ? -13.141 5.392 17.337 1.00 87.75 148 ASP A CA 1
ATOM 1157 C C . ASP A 1 148 ? -12.969 6.328 16.135 1.00 87.75 148 ASP A C 1
ATOM 1159 O O . ASP A 1 148 ? -12.622 5.885 15.042 1.00 87.75 148 ASP A O 1
ATOM 1163 N N . THR A 1 149 ? -13.149 7.635 16.342 1.00 89.94 149 THR A N 1
ATOM 1164 C CA . THR A 1 149 ? -12.959 8.654 15.303 1.00 89.94 149 THR A CA 1
ATOM 1165 C C . THR A 1 149 ? -11.487 8.799 14.924 1.00 89.94 149 THR A C 1
ATOM 1167 O O . THR A 1 149 ? -11.172 8.906 13.741 1.00 89.94 149 THR A O 1
ATOM 1170 N N . ILE A 1 150 ? -10.581 8.777 15.908 1.00 91.19 150 ILE A N 1
ATOM 1171 C CA . ILE A 1 150 ? -9.130 8.843 15.678 1.00 91.19 150 ILE A CA 1
ATOM 1172 C C . ILE A 1 150 ? -8.672 7.612 14.892 1.00 91.19 150 ILE A C 1
ATOM 1174 O O . ILE A 1 150 ? -7.971 7.752 13.892 1.00 91.19 150 ILE A O 1
ATOM 1178 N N . LEU A 1 151 ? -9.102 6.417 15.302 1.00 93.88 151 LEU A N 1
ATOM 1179 C CA . LEU A 1 151 ? -8.727 5.168 14.643 1.00 93.88 151 LEU A CA 1
ATOM 1180 C C . LEU A 1 151 ? -9.308 5.067 13.224 1.00 93.88 151 LEU A C 1
ATOM 1182 O O . LEU A 1 151 ? -8.610 4.648 12.297 1.00 93.88 151 LEU A O 1
ATOM 1186 N N . LEU A 1 152 ? -10.557 5.505 13.031 1.00 94.69 152 LEU A N 1
ATOM 1187 C CA . LEU A 1 152 ? -11.178 5.621 11.711 1.00 94.69 152 LEU A CA 1
ATOM 1188 C C . LEU A 1 152 ? -10.400 6.593 10.817 1.00 94.69 152 LEU A C 1
ATOM 1190 O O . LEU A 1 152 ? -10.041 6.233 9.699 1.00 94.69 152 LEU A O 1
ATOM 1194 N N . GLY A 1 153 ? -10.090 7.791 11.318 1.00 95.69 153 GLY A N 1
ATOM 1195 C CA . GLY A 1 153 ? -9.313 8.794 10.592 1.00 95.69 153 GLY A CA 1
ATOM 1196 C C . GLY A 1 153 ? -7.917 8.296 10.212 1.00 95.69 153 GLY A C 1
ATOM 1197 O O . GLY A 1 153 ? -7.504 8.458 9.066 1.00 95.69 153 GLY A O 1
ATOM 1198 N N . ALA A 1 154 ? -7.222 7.621 11.131 1.00 96.44 154 ALA A N 1
ATOM 1199 C CA . ALA A 1 154 ? -5.918 7.017 10.866 1.00 96.44 154 ALA A CA 1
ATOM 1200 C C . ALA A 1 154 ? -6.000 5.920 9.791 1.00 96.44 154 ALA A C 1
ATOM 1202 O O . ALA A 1 154 ? -5.174 5.889 8.885 1.00 96.44 154 ALA A O 1
ATOM 1203 N N . THR A 1 155 ? -7.024 5.063 9.837 1.00 97.25 155 THR A N 1
ATOM 1204 C CA . THR A 1 155 ? -7.221 3.992 8.842 1.00 97.25 155 THR A CA 1
ATOM 1205 C C . THR A 1 155 ? -7.548 4.557 7.457 1.00 97.25 155 THR A C 1
ATOM 1207 O O . THR A 1 155 ? -7.019 4.077 6.455 1.00 97.25 155 THR A O 1
ATOM 1210 N N . VAL A 1 156 ? -8.362 5.618 7.387 1.00 97.75 156 VAL A N 1
ATOM 1211 C CA . VAL A 1 156 ? -8.612 6.359 6.139 1.00 97.75 156 VAL A CA 1
ATOM 1212 C C . VAL A 1 156 ? -7.318 6.976 5.612 1.00 97.75 156 VAL A C 1
ATOM 1214 O O . VAL A 1 156 ? -7.020 6.834 4.430 1.00 97.75 156 VAL A O 1
ATOM 1217 N N . ALA A 1 157 ? -6.529 7.623 6.473 1.00 97.88 157 ALA A N 1
ATOM 1218 C CA . ALA A 1 157 ? -5.255 8.214 6.080 1.00 97.88 157 ALA A CA 1
ATOM 1219 C C . ALA A 1 157 ? -4.279 7.160 5.533 1.00 97.88 157 ALA A C 1
ATOM 1221 O O . ALA A 1 157 ? -3.674 7.389 4.492 1.00 97.88 157 ALA A O 1
ATOM 1222 N N . LEU A 1 158 ? -4.174 5.989 6.173 1.00 97.94 158 LEU A N 1
ATOM 1223 C CA . LEU A 1 158 ? -3.356 4.870 5.690 1.00 97.94 158 LEU A CA 1
ATOM 1224 C C . LEU A 1 158 ? -3.793 4.398 4.302 1.00 97.94 158 LEU A C 1
ATOM 1226 O O . LEU A 1 158 ? -2.954 4.282 3.409 1.00 97.94 158 LEU A O 1
ATOM 1230 N N . LEU A 1 159 ? -5.100 4.191 4.104 1.00 97.19 159 LEU A N 1
ATOM 1231 C CA . LEU A 1 159 ? -5.645 3.786 2.809 1.00 97.19 159 LEU A CA 1
ATOM 1232 C C . LEU A 1 159 ? -5.384 4.847 1.724 1.00 97.19 159 LEU A C 1
ATOM 1234 O O . LEU A 1 159 ? -5.010 4.514 0.603 1.00 97.19 159 LEU A O 1
ATOM 1238 N N . LEU A 1 160 ? -5.540 6.131 2.046 1.00 97.38 160 LEU A N 1
ATOM 1239 C CA . LEU A 1 160 ? -5.255 7.214 1.103 1.00 97.38 160 LEU A CA 1
ATOM 1240 C C . LEU A 1 160 ? -3.769 7.286 0.749 1.00 97.38 160 LEU A C 1
ATOM 1242 O O . LEU A 1 160 ? -3.432 7.403 -0.427 1.00 97.38 160 LEU A O 1
ATOM 1246 N N . LEU A 1 161 ? -2.883 7.190 1.743 1.00 96.88 161 LEU A N 1
ATOM 1247 C CA . LEU A 1 161 ? -1.438 7.202 1.522 1.00 96.88 161 LEU A CA 1
ATOM 1248 C C . LEU A 1 161 ? -1.018 6.069 0.591 1.00 96.88 161 LEU A C 1
ATOM 1250 O O . LEU A 1 161 ? -0.255 6.318 -0.341 1.00 96.88 161 LEU A O 1
ATOM 1254 N N . ILE A 1 162 ? -1.542 4.857 0.802 1.00 95.06 162 ILE A N 1
ATOM 1255 C CA . ILE A 1 162 ? -1.171 3.729 -0.045 1.00 95.06 162 ILE A CA 1
ATOM 1256 C C . ILE A 1 162 ? -1.743 3.849 -1.457 1.00 95.06 162 ILE A C 1
ATOM 1258 O O . ILE A 1 162 ? -1.015 3.607 -2.409 1.00 95.06 162 ILE A O 1
ATOM 1262 N N . VAL A 1 163 ? -2.984 4.319 -1.626 1.00 95.38 163 VAL A N 1
ATOM 1263 C CA . VAL A 1 163 ? -3.571 4.555 -2.959 1.00 95.38 163 VAL A CA 1
ATOM 1264 C C . VAL A 1 163 ? -2.780 5.613 -3.731 1.00 95.38 163 VAL A C 1
ATOM 1266 O O . VAL A 1 163 ? -2.443 5.409 -4.897 1.00 95.38 163 VAL A O 1
ATOM 1269 N N . VAL A 1 164 ? -2.437 6.732 -3.085 1.00 96.19 164 VAL A N 1
ATOM 1270 C CA . VAL A 1 164 ? -1.626 7.789 -3.706 1.00 96.19 164 VAL A CA 1
ATOM 1271 C C . VAL A 1 164 ? -0.225 7.274 -4.037 1.00 96.19 164 VAL A C 1
ATOM 1273 O O . VAL A 1 164 ? 0.308 7.588 -5.100 1.00 96.19 164 VAL A O 1
ATOM 1276 N N . GLN A 1 165 ? 0.375 6.469 -3.159 1.00 94.62 165 GLN A N 1
ATOM 1277 C CA . GLN A 1 165 ? 1.679 5.869 -3.412 1.00 94.62 165 GLN A CA 1
ATOM 1278 C C . GLN A 1 165 ? 1.637 4.873 -4.582 1.00 94.62 165 GLN A C 1
ATOM 1280 O O . GLN A 1 165 ? 2.510 4.931 -5.444 1.00 94.62 165 GLN A O 1
ATOM 1285 N N . SER A 1 166 ? 0.620 4.013 -4.659 1.00 92.12 166 SER A N 1
ATOM 1286 C CA . SER A 1 166 ? 0.414 3.100 -5.787 1.00 92.12 166 SER A CA 1
ATOM 1287 C C . SER A 1 166 ? 0.220 3.853 -7.101 1.00 92.12 166 SER A C 1
ATOM 1289 O O . SER A 1 166 ? 0.722 3.417 -8.128 1.00 92.12 166 SER A O 1
ATOM 1291 N N . TRP A 1 167 ? -0.448 5.011 -7.081 1.00 93.38 167 TRP A N 1
ATOM 1292 C CA . TRP A 1 167 ? -0.597 5.836 -8.280 1.00 93.38 167 TRP A CA 1
ATOM 1293 C C . TRP A 1 167 ? 0.721 6.494 -8.719 1.00 93.38 167 TRP A C 1
ATOM 1295 O O . TRP A 1 167 ? 1.004 6.579 -9.912 1.00 93.38 167 TRP A O 1
ATOM 1305 N N . ARG A 1 168 ? 1.551 6.943 -7.771 1.00 93.31 168 ARG A N 1
ATOM 1306 C CA . ARG A 1 168 ? 2.870 7.529 -8.071 1.00 93.31 168 ARG A CA 1
ATOM 1307 C C . ARG A 1 168 ? 3.912 6.501 -8.520 1.00 93.31 168 ARG A C 1
ATOM 1309 O O . ARG A 1 168 ? 4.910 6.902 -9.110 1.00 93.31 168 ARG A O 1
ATOM 1316 N N . GLY A 1 169 ? 3.690 5.223 -8.225 1.00 91.94 169 GLY A N 1
ATOM 1317 C CA . GLY A 1 169 ? 4.659 4.151 -8.422 1.00 91.94 169 GLY A CA 1
ATOM 1318 C C . GLY A 1 169 ? 5.662 4.054 -7.270 1.00 91.94 169 GLY A C 1
ATOM 1319 O O . GLY A 1 169 ? 6.084 5.050 -6.665 1.00 91.94 169 GLY A O 1
ATOM 1320 N N . PHE A 1 170 ? 6.037 2.822 -6.937 1.00 94.56 170 PHE A N 1
ATOM 1321 C CA . PHE A 1 170 ? 7.115 2.542 -5.983 1.00 94.56 170 PHE A CA 1
ATOM 1322 C C . PHE A 1 170 ? 8.489 2.808 -6.609 1.00 94.56 170 PHE A C 1
ATOM 1324 O O . PHE A 1 170 ? 8.631 2.768 -7.829 1.00 94.56 170 PHE A O 1
ATOM 1331 N N . GLY A 1 171 ? 9.516 3.057 -5.788 1.00 93.19 171 GLY A N 1
ATOM 1332 C CA . GLY A 1 171 ? 10.868 3.344 -6.277 1.00 93.19 171 GLY A CA 1
ATOM 1333 C C . GLY A 1 171 ? 11.400 2.290 -7.257 1.00 93.19 171 GLY A C 1
ATOM 1334 O O . GLY A 1 171 ? 11.938 2.656 -8.299 1.00 93.19 171 GLY A O 1
ATOM 1335 N N . LEU A 1 172 ? 11.177 0.999 -6.977 1.00 93.75 172 LEU A N 1
ATOM 1336 C CA . LEU A 1 172 ? 11.551 -0.102 -7.875 1.00 93.75 172 LEU A CA 1
ATOM 1337 C C . LEU A 1 172 ? 10.784 -0.062 -9.201 1.00 93.75 172 LEU A C 1
ATOM 1339 O O . LEU A 1 172 ? 11.383 -0.221 -10.259 1.00 93.75 172 LEU A O 1
ATOM 1343 N N . GLU A 1 173 ? 9.475 0.183 -9.162 1.00 94.50 173 GLU A N 1
ATOM 1344 C CA . GLU A 1 173 ? 8.650 0.296 -10.369 1.00 94.50 173 GLU A CA 1
ATOM 1345 C C . GLU A 1 173 ? 9.114 1.454 -11.250 1.00 94.50 173 GLU A C 1
ATOM 1347 O O . GLU A 1 173 ? 9.276 1.286 -12.457 1.00 94.50 173 GLU A O 1
ATOM 1352 N N . THR A 1 174 ? 9.361 2.617 -10.652 1.00 95.06 174 THR A N 1
ATOM 1353 C CA . THR A 1 174 ? 9.814 3.802 -11.379 1.00 95.06 174 THR A CA 1
ATOM 1354 C C . THR A 1 174 ? 11.192 3.578 -11.998 1.00 95.06 174 THR A C 1
ATOM 1356 O O . THR A 1 174 ? 11.376 3.893 -13.171 1.00 95.06 174 THR A O 1
ATOM 1359 N N . ALA A 1 175 ? 12.128 2.969 -11.262 1.00 94.44 175 ALA A N 1
ATOM 1360 C CA . ALA A 1 175 ? 13.462 2.646 -11.770 1.00 94.44 175 ALA A CA 1
ATOM 1361 C C . ALA A 1 175 ? 13.414 1.632 -12.928 1.00 94.44 175 ALA A C 1
ATOM 1363 O O . ALA A 1 175 ? 14.078 1.816 -13.946 1.00 94.44 175 ALA A O 1
ATOM 1364 N N . VAL A 1 176 ? 12.578 0.595 -12.817 1.00 94.38 176 VAL A N 1
ATOM 1365 C CA . VAL A 1 176 ? 12.366 -0.391 -13.889 1.00 94.38 176 VAL A CA 1
ATOM 1366 C C . VAL A 1 176 ? 11.738 0.260 -15.123 1.00 94.38 176 VAL A C 1
ATOM 1368 O O . VAL A 1 176 ? 12.195 0.030 -16.242 1.00 94.38 176 VAL A O 1
ATOM 1371 N N . ARG A 1 177 ? 10.718 1.107 -14.943 1.00 94.31 177 ARG A N 1
ATOM 1372 C CA . ARG A 1 177 ? 10.087 1.848 -16.047 1.00 94.31 177 ARG A CA 1
ATOM 1373 C C . ARG A 1 177 ? 11.076 2.787 -16.735 1.00 94.31 177 ARG A C 1
ATOM 1375 O O . ARG A 1 177 ? 11.056 2.875 -17.961 1.00 94.31 177 ARG A O 1
ATOM 1382 N N . GLN A 1 178 ? 11.941 3.451 -15.970 1.00 94.50 178 GLN A N 1
ATOM 1383 C CA . GLN A 1 178 ? 12.990 4.311 -16.511 1.00 94.50 178 GLN A CA 1
ATOM 1384 C C . GLN A 1 178 ? 14.001 3.501 -17.331 1.00 94.50 178 GLN A C 1
ATOM 1386 O O . GLN A 1 178 ? 14.241 3.831 -18.490 1.00 94.50 178 GLN A O 1
ATOM 1391 N N . LYS A 1 179 ? 14.506 2.388 -16.787 1.00 93.50 179 LYS A N 1
ATOM 1392 C CA . LYS A 1 179 ? 15.422 1.492 -17.504 1.00 93.50 179 LYS A CA 1
ATOM 1393 C C . LYS A 1 179 ? 14.828 0.970 -18.808 1.00 93.50 179 LYS A C 1
ATOM 1395 O O . LYS A 1 179 ? 15.482 0.992 -19.848 1.00 93.50 179 LYS A O 1
ATOM 1400 N N . ALA A 1 180 ? 13.578 0.514 -18.766 1.00 92.88 180 ALA A N 1
ATOM 1401 C CA . ALA A 1 180 ? 12.878 0.033 -19.950 1.00 92.88 180 ALA A CA 1
ATOM 1402 C C . ALA A 1 180 ? 12.747 1.133 -21.017 1.00 92.88 180 ALA A C 1
ATOM 1404 O O . ALA A 1 180 ? 12.954 0.865 -22.199 1.00 92.88 180 ALA A O 1
ATOM 1405 N N . ALA A 1 181 ? 12.455 2.371 -20.607 1.00 92.12 181 ALA A N 1
ATOM 1406 C CA . ALA A 1 181 ? 12.377 3.511 -21.514 1.00 92.12 181 ALA A CA 1
ATOM 1407 C C . ALA A 1 181 ? 13.742 3.870 -22.128 1.00 92.12 181 ALA A C 1
ATOM 1409 O O . ALA A 1 181 ? 13.811 4.141 -23.324 1.00 92.12 181 ALA A O 1
ATOM 1410 N N . GLU A 1 182 ? 14.827 3.829 -21.349 1.00 92.62 182 GLU A N 1
ATOM 1411 C CA . GLU A 1 182 ? 16.193 4.073 -21.837 1.00 92.62 182 GLU A CA 1
ATOM 1412 C C . GLU A 1 182 ? 16.638 2.995 -22.838 1.00 92.62 182 GLU A C 1
ATOM 1414 O O . GLU A 1 182 ? 17.123 3.316 -23.925 1.00 92.62 182 GLU A O 1
ATOM 1419 N N . ASN A 1 183 ? 16.389 1.718 -22.529 1.00 91.19 183 ASN A N 1
ATOM 1420 C CA . ASN A 1 183 ? 16.668 0.605 -23.439 1.00 91.19 183 ASN A CA 1
ATOM 1421 C C . ASN A 1 183 ? 15.864 0.715 -24.740 1.00 91.19 183 ASN A C 1
ATOM 1423 O O . ASN A 1 183 ? 16.383 0.460 -25.830 1.00 91.19 183 ASN A O 1
ATOM 1427 N N . ALA A 1 184 ? 14.590 1.096 -24.639 1.00 89.44 184 ALA A N 1
ATOM 1428 C CA . ALA A 1 184 ? 13.734 1.277 -25.798 1.00 89.44 184 ALA A CA 1
ATOM 1429 C C . ALA A 1 184 ? 14.183 2.468 -26.656 1.00 89.44 184 ALA A C 1
ATOM 1431 O O . ALA A 1 184 ? 14.225 2.347 -27.880 1.00 89.44 184 ALA A O 1
ATOM 1432 N N . ALA A 1 185 ? 14.584 3.582 -26.037 1.00 88.94 185 ALA A N 1
ATOM 1433 C CA . ALA A 1 185 ? 15.136 4.736 -26.740 1.00 88.94 185 ALA A CA 1
ATOM 1434 C C . ALA A 1 185 ? 16.409 4.365 -27.519 1.00 88.94 185 ALA A C 1
ATOM 1436 O O . ALA A 1 185 ? 16.492 4.652 -28.711 1.00 88.94 185 ALA A O 1
ATOM 1437 N N . ALA A 1 186 ? 17.339 3.628 -26.902 1.00 88.81 186 ALA A N 1
ATOM 1438 C CA . ALA A 1 186 ? 18.553 3.151 -27.571 1.00 88.81 186 ALA A CA 1
ATOM 1439 C C . ALA A 1 186 ? 18.252 2.234 -28.777 1.00 88.81 186 ALA A C 1
ATOM 1441 O O . ALA A 1 186 ? 18.945 2.274 -29.793 1.00 88.81 186 ALA A O 1
ATOM 1442 N N . LYS A 1 187 ? 17.187 1.422 -28.707 1.00 85.81 187 LYS A N 1
ATOM 1443 C CA . LYS A 1 187 ? 16.726 0.589 -29.835 1.00 85.81 187 LYS A CA 1
ATOM 1444 C C . LYS A 1 187 ? 16.060 1.394 -30.956 1.00 85.81 187 LYS A C 1
ATOM 1446 O O . LYS A 1 187 ? 16.035 0.938 -32.101 1.00 85.81 187 LYS A O 1
ATOM 1451 N N . LEU A 1 188 ? 15.482 2.548 -30.634 1.00 84.69 188 LEU A N 1
ATOM 1452 C CA . LEU A 1 188 ? 14.744 3.400 -31.567 1.00 84.69 188 LEU A CA 1
ATOM 1453 C C . LEU A 1 188 ? 15.617 4.482 -32.219 1.00 84.69 188 LEU A C 1
ATOM 1455 O O . LEU A 1 188 ? 15.294 4.896 -33.329 1.00 84.69 188 LEU A O 1
ATOM 1459 N N . GLU A 1 189 ? 16.738 4.871 -31.606 1.00 80.19 189 GLU A N 1
ATOM 1460 C CA . GLU A 1 189 ? 17.723 5.823 -32.148 1.00 80.19 189 GLU A CA 1
ATOM 1461 C C . GLU A 1 189 ? 18.115 5.562 -33.624 1.00 80.19 189 GLU A C 1
ATOM 1463 O O . GLU A 1 189 ? 18.038 6.492 -34.431 1.00 80.19 189 GLU A O 1
ATOM 1468 N N . PRO A 1 190 ? 18.430 4.324 -34.071 1.00 74.00 190 PRO A N 1
ATOM 1469 C CA . PRO A 1 190 ? 18.754 4.066 -35.482 1.00 74.00 190 PRO A CA 1
ATOM 1470 C C . PRO A 1 190 ? 17.561 4.219 -36.448 1.00 74.00 190 PRO A C 1
ATOM 1472 O O . PRO A 1 190 ? 17.731 4.131 -37.663 1.00 74.00 190 PRO A O 1
ATOM 1475 N N . LEU A 1 191 ? 16.343 4.415 -35.935 1.00 66.50 191 LEU A N 1
ATOM 1476 C CA . LEU A 1 191 ? 15.088 4.484 -36.691 1.00 66.50 191 LEU A CA 1
ATOM 1477 C C . LEU A 1 191 ? 14.447 5.882 -36.658 1.00 66.50 191 LEU A C 1
ATOM 1479 O O . LEU A 1 191 ? 13.439 6.107 -37.337 1.00 66.50 191 LEU A O 1
ATOM 1483 N N . ASP A 1 192 ? 15.026 6.823 -35.910 1.00 66.69 192 ASP A N 1
ATOM 1484 C CA . ASP A 1 192 ? 14.431 8.132 -35.618 1.00 66.69 192 ASP A CA 1
ATOM 1485 C C . ASP A 1 192 ? 14.479 9.136 -36.781 1.00 66.69 192 ASP A C 1
ATOM 1487 O O . ASP A 1 192 ? 13.877 10.206 -36.713 1.00 66.69 192 ASP A O 1
ATOM 1491 N N . ALA A 1 193 ? 15.100 8.760 -37.902 1.00 65.62 193 ALA A N 1
ATOM 1492 C CA . ALA A 1 193 ? 15.104 9.542 -39.138 1.00 65.62 193 ALA A CA 1
ATOM 1493 C C . ALA A 1 193 ? 13.712 9.670 -39.801 1.00 65.62 193 ALA A C 1
ATOM 1495 O O . ALA A 1 193 ? 13.558 10.418 -40.767 1.00 65.62 193 ALA A O 1
ATOM 1496 N N . GLN A 1 194 ? 12.697 8.938 -39.324 1.00 66.12 194 GLN A N 1
ATOM 1497 C CA . GLN A 1 194 ? 11.338 9.015 -39.864 1.00 66.12 194 GLN A CA 1
ATOM 1498 C C . GLN A 1 194 ? 10.523 10.159 -39.230 1.00 66.12 194 GLN A C 1
ATOM 1500 O O . GLN A 1 194 ? 10.552 10.326 -38.004 1.00 66.12 194 GLN A O 1
ATOM 1505 N N . PRO A 1 195 ? 9.737 10.905 -40.035 1.00 71.75 195 PRO A N 1
ATOM 1506 C CA . PRO A 1 195 ? 8.855 11.951 -39.531 1.00 71.75 195 PRO A CA 1
ATOM 1507 C C . PRO A 1 195 ? 7.796 11.376 -38.585 1.00 71.75 195 PRO A C 1
ATOM 1509 O O . PRO A 1 195 ? 7.334 10.239 -38.745 1.00 71.75 195 PRO A O 1
ATOM 1512 N N . ASP A 1 196 ? 7.399 12.182 -37.602 1.00 76.88 196 ASP A N 1
ATOM 1513 C CA . ASP A 1 196 ? 6.424 11.789 -36.589 1.00 76.88 196 ASP A CA 1
ATOM 1514 C C . ASP A 1 196 ? 5.079 11.430 -37.225 1.00 76.88 196 ASP A C 1
ATOM 1516 O O . ASP A 1 196 ? 4.318 12.275 -37.694 1.00 76.88 196 ASP A O 1
ATOM 1520 N N . SER A 1 197 ? 4.794 10.131 -37.232 1.00 78.88 197 SER A N 1
ATOM 1521 C CA . SER A 1 197 ? 3.631 9.529 -37.872 1.00 78.88 197 SER A CA 1
ATOM 1522 C C . SER A 1 197 ? 2.952 8.537 -36.924 1.00 78.88 197 SER A C 1
ATOM 1524 O O . SER A 1 197 ? 3.568 8.019 -35.987 1.00 78.88 197 SER A O 1
ATOM 1526 N N . THR A 1 198 ? 1.666 8.249 -37.150 1.00 80.69 198 THR A N 1
ATOM 1527 C CA . THR A 1 198 ? 0.912 7.257 -36.359 1.00 80.69 198 THR A CA 1
ATOM 1528 C C . THR A 1 198 ? 1.615 5.888 -36.287 1.00 80.69 198 THR A C 1
ATOM 1530 O O . THR A 1 198 ? 1.701 5.345 -35.184 1.00 80.69 198 THR A O 1
ATOM 1533 N N . PRO A 1 199 ? 2.204 5.352 -37.380 1.00 82.19 199 PRO A N 1
ATOM 1534 C CA . PRO A 1 199 ? 2.991 4.117 -37.329 1.00 82.19 199 PRO A CA 1
ATOM 1535 C C . PRO A 1 199 ? 4.246 4.216 -36.453 1.00 82.19 199 PRO A C 1
ATOM 1537 O O . PRO A 1 199 ? 4.548 3.272 -35.724 1.00 82.19 199 PRO A O 1
ATOM 1540 N N . LYS A 1 200 ? 4.951 5.359 -36.459 1.00 81.12 200 LYS A N 1
ATOM 1541 C CA . LYS A 1 200 ? 6.110 5.591 -35.579 1.00 81.12 200 LYS A CA 1
ATOM 1542 C C . LYS A 1 200 ? 5.691 5.518 -34.110 1.00 81.12 200 LYS A C 1
ATOM 1544 O O . LYS A 1 200 ? 6.294 4.775 -33.346 1.00 81.12 200 LYS A O 1
ATOM 1549 N N . ARG A 1 201 ? 4.590 6.185 -33.737 1.00 82.81 201 ARG A N 1
ATOM 1550 C CA . ARG A 1 201 ? 4.044 6.146 -32.364 1.00 82.81 201 ARG A CA 1
ATOM 1551 C C . ARG A 1 201 ? 3.647 4.738 -31.928 1.00 82.81 201 ARG A C 1
ATOM 1553 O O . ARG A 1 201 ? 3.953 4.342 -30.808 1.00 82.81 201 ARG A O 1
ATOM 1560 N N . GLN A 1 202 ? 2.989 3.979 -32.806 1.00 86.19 202 GLN A N 1
ATOM 1561 C CA . GLN A 1 202 ? 2.630 2.587 -32.525 1.00 86.19 202 GLN A CA 1
ATOM 1562 C C . GLN A 1 202 ? 3.874 1.717 -32.336 1.00 86.19 202 GLN A C 1
ATOM 1564 O O . GLN A 1 202 ? 3.936 0.942 -31.388 1.00 86.19 202 GLN A O 1
ATOM 1569 N N . ARG A 1 203 ? 4.897 1.887 -33.180 1.00 83.94 203 ARG A N 1
ATOM 1570 C CA . ARG A 1 203 ? 6.159 1.152 -33.056 1.00 83.94 203 ARG A CA 1
ATOM 1571 C C . ARG A 1 203 ? 6.897 1.492 -31.764 1.00 83.94 203 ARG A C 1
ATOM 1573 O O . ARG A 1 203 ? 7.315 0.579 -31.063 1.00 83.94 203 ARG A O 1
ATOM 1580 N N . THR A 1 204 ? 7.008 2.773 -31.418 1.00 85.31 204 THR A N 1
ATOM 1581 C CA . THR A 1 204 ? 7.589 3.217 -30.144 1.00 85.31 204 THR A CA 1
ATOM 1582 C C . THR A 1 204 ? 6.840 2.612 -28.959 1.00 85.31 204 THR A C 1
ATOM 1584 O O . THR A 1 204 ? 7.468 2.101 -28.039 1.00 85.31 204 THR A O 1
ATOM 1587 N N . ALA A 1 205 ? 5.504 2.597 -28.998 1.00 87.06 205 ALA A N 1
ATOM 1588 C CA . ALA A 1 205 ? 4.698 1.980 -27.948 1.00 87.06 205 ALA A CA 1
ATOM 1589 C C . ALA A 1 205 ? 4.944 0.465 -27.829 1.00 87.06 205 ALA A C 1
ATOM 1591 O O . ALA A 1 205 ? 5.048 -0.038 -26.714 1.00 87.06 205 ALA A O 1
ATOM 1592 N N . VAL A 1 206 ? 5.084 -0.249 -28.953 1.00 89.56 206 VAL A N 1
ATOM 1593 C CA . VAL A 1 206 ? 5.397 -1.689 -28.961 1.00 89.56 206 VAL A CA 1
ATOM 1594 C C . VAL A 1 206 ? 6.785 -1.957 -28.382 1.00 89.56 206 VAL A C 1
ATOM 1596 O O . VAL A 1 206 ? 6.902 -2.809 -27.511 1.00 89.56 206 VAL A O 1
ATOM 1599 N N . VAL A 1 207 ? 7.816 -1.211 -28.794 1.00 90.38 207 VAL A N 1
ATOM 1600 C CA . VAL A 1 207 ? 9.190 -1.399 -28.284 1.00 90.38 207 VAL A CA 1
ATOM 1601 C C . VAL A 1 207 ? 9.282 -1.051 -26.795 1.00 90.38 207 VAL A C 1
ATOM 1603 O O . VAL A 1 207 ? 9.880 -1.801 -26.028 1.00 90.38 207 VAL A O 1
ATOM 1606 N N . ASN A 1 208 ? 8.630 0.032 -26.358 1.00 86.69 208 ASN A N 1
ATOM 1607 C CA . ASN A 1 208 ? 8.528 0.375 -24.937 1.00 86.69 208 ASN A CA 1
ATOM 1608 C C . ASN A 1 208 ? 7.818 -0.730 -24.139 1.00 86.69 208 ASN A C 1
ATOM 1610 O O . ASN A 1 208 ? 8.244 -1.078 -23.039 1.00 86.69 208 ASN A O 1
ATOM 1614 N N . GLY A 1 209 ? 6.729 -1.278 -24.688 1.00 89.19 209 GLY A N 1
ATOM 1615 C CA . GLY A 1 209 ? 5.981 -2.370 -24.073 1.00 89.19 209 GLY A CA 1
ATOM 1616 C C . GLY A 1 209 ? 6.789 -3.664 -23.985 1.00 89.19 209 GLY A C 1
ATOM 1617 O O . GLY A 1 209 ? 6.742 -4.335 -22.959 1.00 89.19 209 GLY A O 1
ATOM 1618 N N . GLU A 1 210 ? 7.562 -3.987 -25.024 1.00 91.88 210 GLU A N 1
ATOM 1619 C CA . GLU A 1 210 ? 8.463 -5.140 -25.053 1.00 91.88 210 GLU A CA 1
ATOM 1620 C C . GLU A 1 210 ? 9.538 -5.019 -23.968 1.00 91.88 210 GLU A C 1
ATOM 1622 O O . GLU A 1 210 ? 9.678 -5.927 -23.151 1.00 91.88 210 GLU A O 1
ATOM 1627 N N . GLU A 1 211 ? 10.246 -3.886 -23.898 1.00 91.56 211 GLU A N 1
ATOM 1628 C CA . GLU A 1 211 ? 11.296 -3.681 -22.894 1.00 91.56 211 GLU A CA 1
ATOM 1629 C C . GLU A 1 211 ? 10.753 -3.684 -21.465 1.00 91.56 211 GLU A C 1
ATOM 1631 O O . GLU A 1 211 ? 11.369 -4.281 -20.586 1.00 91.56 211 GLU A O 1
ATOM 1636 N N . LEU A 1 212 ? 9.580 -3.091 -21.220 1.00 91.00 212 LEU A N 1
ATOM 1637 C CA . LEU A 1 212 ? 8.952 -3.155 -19.900 1.00 91.00 212 LEU A CA 1
ATOM 1638 C C . LEU A 1 212 ? 8.496 -4.583 -19.561 1.00 91.00 212 LEU A C 1
ATOM 1640 O O . LEU A 1 212 ? 8.666 -5.039 -18.429 1.00 91.00 212 LEU A O 1
ATOM 1644 N N . GLY A 1 213 ? 7.955 -5.304 -20.546 1.00 89.44 213 GLY A N 1
ATOM 1645 C CA . GLY A 1 213 ? 7.500 -6.686 -20.402 1.00 89.44 213 GLY A CA 1
ATOM 1646 C C . GLY A 1 213 ? 8.619 -7.655 -20.018 1.00 89.44 213 GLY A C 1
ATOM 1647 O O . GLY A 1 213 ? 8.367 -8.609 -19.286 1.00 89.44 213 GLY A O 1
ATOM 1648 N N . ARG A 1 214 ? 9.870 -7.378 -20.414 1.00 88.56 214 ARG A N 1
ATOM 1649 C CA . ARG A 1 214 ? 11.043 -8.183 -20.023 1.00 88.56 214 ARG A CA 1
ATOM 1650 C C . ARG A 1 214 ? 11.269 -8.229 -18.515 1.00 88.56 214 ARG A C 1
ATOM 1652 O O . ARG A 1 214 ? 11.835 -9.204 -18.038 1.00 88.56 214 ARG A O 1
ATOM 1659 N N . PHE A 1 215 ? 10.821 -7.220 -17.771 1.00 89.12 215 PHE A N 1
ATOM 1660 C CA . PHE A 1 215 ? 10.957 -7.191 -16.315 1.00 89.12 215 PHE A CA 1
ATOM 1661 C C . PHE A 1 215 ? 9.819 -7.918 -15.581 1.00 89.12 215 PHE A C 1
ATOM 1663 O O . PHE A 1 215 ? 9.971 -8.187 -14.392 1.00 89.12 215 PHE A O 1
ATOM 1670 N N . SER A 1 216 ? 8.701 -8.241 -16.255 1.00 92.62 216 SER A N 1
ATOM 1671 C CA . SER A 1 216 ? 7.468 -8.794 -15.652 1.00 92.62 216 SER A CA 1
ATOM 1672 C C . SER A 1 216 ? 7.158 -8.145 -14.299 1.00 92.62 216 SER A C 1
ATOM 1674 O O . SER A 1 216 ? 7.194 -8.787 -13.247 1.00 92.62 216 SER A O 1
ATOM 1676 N N . LEU A 1 217 ? 6.998 -6.820 -14.320 1.00 92.56 217 LEU A N 1
ATOM 1677 C CA . LEU A 1 217 ? 6.763 -6.031 -13.118 1.00 92.56 217 LEU A CA 1
ATOM 1678 C C . LEU A 1 217 ? 5.339 -6.284 -12.608 1.00 92.56 217 LEU A C 1
ATOM 1680 O O . LEU A 1 217 ? 4.371 -5.915 -13.272 1.00 92.56 217 LEU A O 1
ATOM 1684 N N . GLU A 1 218 ? 5.217 -6.880 -11.425 1.00 93.69 218 GLU A N 1
ATOM 1685 C CA . GLU A 1 218 ? 3.936 -7.329 -10.876 1.00 93.69 218 GLU A CA 1
ATOM 1686 C C . GLU A 1 218 ? 3.804 -6.999 -9.387 1.00 93.69 218 GLU A C 1
ATOM 1688 O O . GLU A 1 218 ? 4.769 -7.053 -8.612 1.00 93.69 218 GLU A O 1
ATOM 1693 N N . SER A 1 219 ? 2.575 -6.684 -8.971 1.00 93.31 219 SER A N 1
ATOM 1694 C CA . SER A 1 219 ? 2.206 -6.672 -7.560 1.00 93.31 219 SER A CA 1
ATOM 1695 C C . SER A 1 219 ? 2.085 -8.100 -7.038 1.00 93.31 219 SER A C 1
ATOM 1697 O O . SER A 1 219 ? 1.619 -9.002 -7.730 1.00 93.31 219 SER A O 1
ATOM 1699 N N . THR A 1 220 ? 2.485 -8.318 -5.793 1.00 94.19 220 THR A N 1
ATOM 1700 C CA . THR A 1 220 ? 2.384 -9.632 -5.159 1.00 94.19 220 THR A CA 1
ATOM 1701 C C . THR A 1 220 ? 1.053 -9.800 -4.436 1.00 94.19 220 THR A C 1
ATOM 1703 O O . THR A 1 220 ? 0.397 -8.832 -4.050 1.00 94.19 220 THR A O 1
ATOM 1706 N N . THR A 1 221 ? 0.719 -11.048 -4.113 1.00 94.31 221 THR A N 1
ATOM 1707 C CA . THR A 1 221 ? -0.439 -11.380 -3.271 1.00 94.31 221 THR A CA 1
ATOM 1708 C C . THR A 1 221 ? -0.402 -10.707 -1.897 1.00 94.31 221 THR A C 1
ATOM 1710 O O . THR A 1 221 ? -1.447 -10.484 -1.292 1.00 94.31 221 THR A O 1
ATOM 1713 N N . ALA A 1 222 ? 0.784 -10.351 -1.388 1.00 95.25 222 ALA A N 1
ATOM 1714 C CA . ALA A 1 222 ? 0.911 -9.609 -0.138 1.00 95.25 222 ALA A CA 1
ATOM 1715 C C . ALA A 1 222 ? 0.353 -8.183 -0.263 1.00 95.25 222 ALA A C 1
ATOM 1717 O O . ALA A 1 222 ? -0.290 -7.706 0.672 1.00 95.25 222 ALA A O 1
ATOM 1718 N N . CYS A 1 223 ? 0.559 -7.532 -1.414 1.00 94.94 223 CYS A N 1
ATOM 1719 C CA . CYS A 1 223 ? -0.034 -6.232 -1.721 1.00 94.94 223 CYS A CA 1
ATOM 1720 C C . CYS A 1 223 ? -1.566 -6.336 -1.749 1.00 94.94 223 CYS A C 1
ATOM 1722 O O . CYS A 1 223 ? -2.249 -5.586 -1.053 1.00 94.94 223 CYS A O 1
ATOM 1724 N N . ASP A 1 224 ? -2.101 -7.331 -2.464 1.00 95.44 224 ASP A N 1
ATOM 1725 C CA . ASP A 1 224 ? -3.549 -7.543 -2.592 1.00 95.44 224 ASP A CA 1
ATOM 1726 C C . ASP A 1 224 ? -4.212 -7.807 -1.235 1.00 95.44 224 ASP A C 1
ATOM 1728 O O . ASP A 1 224 ? -5.235 -7.205 -0.898 1.00 95.44 224 ASP A O 1
ATOM 1732 N N . LEU A 1 225 ? -3.600 -8.669 -0.414 1.00 97.00 225 LEU A N 1
ATOM 1733 C CA . LEU A 1 225 ? -4.075 -8.958 0.938 1.00 97.00 225 L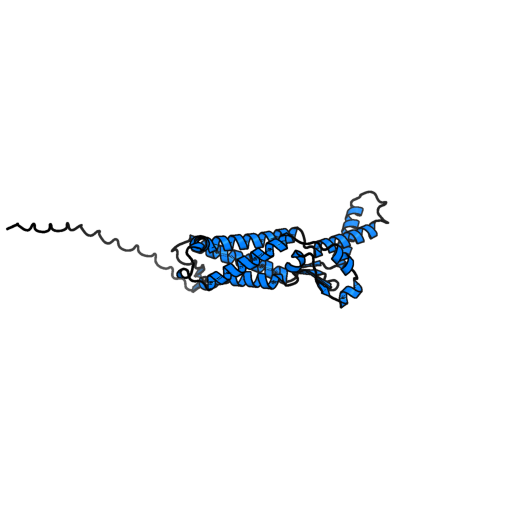EU A CA 1
ATOM 1734 C C . LEU A 1 225 ? -4.018 -7.725 1.839 1.00 97.00 225 LEU A C 1
ATOM 1736 O O . LEU A 1 225 ? -4.935 -7.512 2.632 1.00 97.00 225 LEU A O 1
ATOM 1740 N N . ALA A 1 226 ? -2.976 -6.901 1.721 1.00 96.19 226 ALA A N 1
ATOM 1741 C CA . ALA A 1 226 ? -2.872 -5.673 2.494 1.00 96.19 226 ALA A CA 1
ATOM 1742 C C . ALA A 1 226 ? -3.949 -4.664 2.080 1.00 96.19 226 ALA A C 1
ATOM 1744 O O . ALA A 1 226 ? -4.606 -4.091 2.950 1.00 96.19 226 ALA A O 1
ATOM 1745 N N . LEU A 1 227 ? -4.184 -4.467 0.779 1.00 95.75 227 LEU A N 1
ATOM 1746 C CA . LEU A 1 227 ? -5.244 -3.587 0.277 1.00 95.75 227 LEU A CA 1
ATOM 1747 C C . LEU A 1 227 ? -6.628 -4.067 0.722 1.00 95.75 227 LEU A C 1
ATOM 1749 O O . LEU A 1 227 ? -7.415 -3.277 1.248 1.00 95.75 227 LEU A O 1
ATOM 1753 N N . LEU A 1 228 ? -6.899 -5.370 0.606 1.00 97.38 228 LEU A N 1
ATOM 1754 C CA . LEU A 1 228 ? -8.136 -5.964 1.104 1.00 97.38 228 LEU A CA 1
ATOM 1755 C C . LEU A 1 228 ? -8.286 -5.743 2.614 1.00 97.38 228 LEU A C 1
ATOM 1757 O O . LEU A 1 228 ? -9.345 -5.314 3.071 1.00 97.38 228 LEU A O 1
ATOM 1761 N N . ALA A 1 229 ? -7.226 -5.970 3.393 1.00 97.56 229 ALA A N 1
ATOM 1762 C CA . ALA A 1 229 ? -7.245 -5.758 4.835 1.00 97.56 229 ALA A CA 1
ATOM 1763 C C . ALA A 1 229 ? -7.542 -4.297 5.214 1.00 97.56 229 ALA A C 1
ATOM 1765 O O . ALA A 1 229 ? -8.260 -4.076 6.188 1.00 97.56 229 ALA A O 1
ATOM 1766 N N . HIS A 1 230 ? -7.078 -3.302 4.445 1.00 97.50 230 HIS A N 1
ATOM 1767 C CA . HIS A 1 230 ? -7.446 -1.898 4.684 1.00 97.50 230 HIS A CA 1
ATOM 1768 C C . HIS A 1 230 ? -8.940 -1.664 4.474 1.00 97.50 230 HIS A C 1
ATOM 1770 O O . HIS A 1 230 ? -9.589 -1.033 5.307 1.00 97.50 230 HIS A O 1
ATOM 1776 N N . VAL A 1 231 ? -9.494 -2.185 3.376 1.00 97.38 231 VAL A N 1
ATOM 1777 C CA . VAL A 1 231 ? -10.923 -2.049 3.064 1.00 97.38 231 VAL A CA 1
ATOM 1778 C C . VAL A 1 231 ? -11.772 -2.721 4.143 1.00 97.38 231 VAL A C 1
ATOM 1780 O O . VAL A 1 231 ? -12.739 -2.131 4.623 1.00 97.38 231 VAL A O 1
ATOM 1783 N N . VAL A 1 232 ? -11.383 -3.919 4.586 1.00 96.94 232 VAL A N 1
ATOM 1784 C CA . VAL A 1 232 ? -12.079 -4.651 5.653 1.00 96.94 232 VAL A CA 1
ATOM 1785 C C . VAL A 1 232 ? -11.960 -3.930 7.001 1.00 96.94 232 VAL A C 1
ATOM 1787 O O . VAL A 1 232 ? -12.964 -3.795 7.701 1.00 96.94 232 VAL A O 1
ATOM 1790 N N . ALA A 1 233 ? -10.781 -3.402 7.353 1.00 96.31 233 ALA A N 1
ATOM 1791 C CA . ALA A 1 233 ? -10.596 -2.597 8.563 1.00 96.31 233 ALA A CA 1
ATOM 1792 C C . ALA A 1 233 ? -11.498 -1.355 8.550 1.00 96.31 233 ALA A C 1
ATOM 1794 O O . ALA A 1 233 ? -12.179 -1.066 9.537 1.00 96.31 233 ALA A O 1
ATOM 1795 N N . LEU A 1 234 ? -11.542 -0.651 7.416 1.00 96.19 234 LEU A N 1
ATOM 1796 C CA . LEU A 1 234 ? -12.3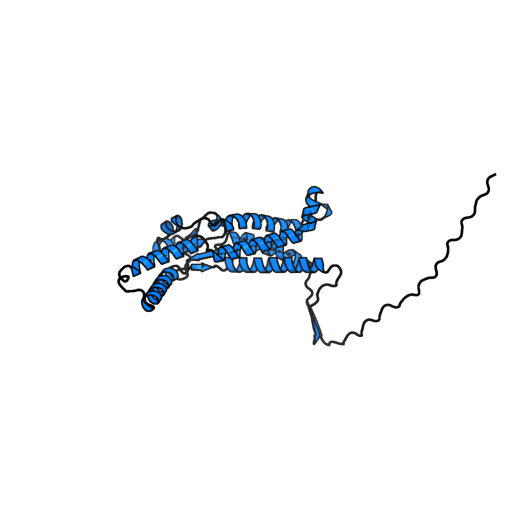55 0.545 7.238 1.00 96.19 234 LEU A CA 1
ATOM 1797 C C . LEU A 1 234 ? -13.853 0.232 7.311 1.00 96.19 234 LEU A C 1
ATOM 1799 O O . LEU A 1 234 ? -14.593 0.954 7.975 1.00 96.19 234 LEU A O 1
ATOM 1803 N N . ALA A 1 235 ? -14.299 -0.862 6.691 1.00 94.25 235 ALA A N 1
ATOM 1804 C CA . ALA A 1 235 ? -15.678 -1.328 6.790 1.00 94.25 235 ALA A CA 1
ATOM 1805 C C . ALA A 1 235 ? -16.047 -1.705 8.235 1.00 94.25 235 ALA A C 1
ATOM 1807 O O . ALA A 1 235 ? -17.116 -1.324 8.711 1.00 94.25 235 ALA A O 1
ATOM 1808 N N . GLY A 1 236 ? -15.152 -2.388 8.958 1.00 92.44 236 GLY A N 1
ATOM 1809 C CA . GLY A 1 236 ? -15.334 -2.730 10.371 1.00 92.44 236 GLY A CA 1
ATOM 1810 C C . GLY A 1 236 ? -15.472 -1.492 11.263 1.00 92.44 236 GLY A C 1
ATOM 1811 O O . GLY A 1 236 ? -16.425 -1.388 12.037 1.00 92.44 236 GLY A O 1
ATOM 1812 N N . LEU A 1 237 ? -14.575 -0.512 11.107 1.00 92.50 237 LEU A N 1
ATOM 1813 C CA . LEU A 1 237 ? -14.631 0.759 11.840 1.00 92.50 237 LEU A CA 1
ATOM 1814 C C . LEU A 1 237 ? -15.856 1.594 11.456 1.00 92.50 237 LEU A C 1
ATOM 1816 O O . LEU A 1 237 ? -16.511 2.159 12.329 1.00 92.50 237 LEU A O 1
ATOM 1820 N N . GLY A 1 238 ? -16.204 1.643 10.170 1.00 91.06 238 GLY A N 1
ATOM 1821 C CA . GLY A 1 238 ? -17.388 2.342 9.675 1.00 91.06 238 GLY A CA 1
ATOM 1822 C C . GLY A 1 238 ? -18.684 1.741 10.220 1.00 91.06 238 GLY A C 1
ATOM 1823 O O . GLY A 1 238 ? -19.556 2.475 10.689 1.00 91.06 238 GLY A O 1
ATOM 1824 N N . LEU A 1 239 ? -18.789 0.409 10.241 1.00 89.62 239 LEU A N 1
ATOM 1825 C CA . LEU A 1 239 ? -19.929 -0.298 10.820 1.00 89.62 239 LEU A CA 1
ATOM 1826 C C . LEU A 1 239 ? -20.035 -0.032 12.321 1.00 89.62 239 LEU A C 1
ATOM 1828 O O . LEU A 1 239 ? -21.120 0.264 12.820 1.00 89.62 239 LEU A O 1
ATOM 1832 N N . ARG A 1 240 ? -18.911 -0.078 13.037 1.00 87.44 240 ARG A N 1
ATOM 1833 C CA . ARG A 1 240 ? -18.860 0.230 14.466 1.00 87.44 240 ARG A CA 1
ATOM 1834 C C . ARG A 1 240 ? -19.286 1.671 14.759 1.00 87.44 240 ARG A C 1
ATOM 1836 O O . ARG A 1 240 ? -20.139 1.897 15.616 1.00 87.44 240 ARG A O 1
ATOM 1843 N N . PHE A 1 241 ? -18.766 2.636 14.006 1.00 86.38 241 PHE A N 1
ATOM 1844 C CA . PHE A 1 241 ? -19.145 4.044 14.116 1.00 86.38 241 PHE A CA 1
ATOM 1845 C C . PHE A 1 241 ? -20.641 4.258 13.837 1.00 86.38 241 PHE A C 1
ATOM 1847 O O . PHE A 1 241 ? -21.329 4.986 14.558 1.00 86.38 241 PHE A O 1
ATOM 1854 N N . TRP A 1 242 ? -21.175 3.579 12.819 1.00 85.50 242 TRP A N 1
ATOM 1855 C CA . TRP A 1 242 ? -22.598 3.612 12.495 1.00 85.50 242 TRP A CA 1
ATOM 1856 C C . TRP A 1 242 ? -23.465 3.004 13.605 1.00 85.50 242 TRP A C 1
ATOM 1858 O O . TRP A 1 242 ? -24.481 3.596 13.974 1.00 85.50 242 TRP A O 1
ATOM 1868 N N . LEU A 1 243 ? -23.056 1.871 14.188 1.00 84.12 243 LEU A N 1
ATOM 1869 C CA . LEU A 1 243 ? -23.741 1.260 15.331 1.00 84.12 243 LEU A CA 1
ATOM 1870 C C . LEU A 1 243 ? -23.743 2.194 16.547 1.00 84.12 243 LEU A C 1
ATOM 1872 O O . LEU A 1 243 ? -24.784 2.353 17.180 1.00 84.12 243 LEU A O 1
ATOM 1876 N N . HIS A 1 244 ? -22.633 2.882 16.821 1.00 82.00 244 HIS A N 1
ATOM 1877 C CA . HIS A 1 244 ? -22.551 3.848 17.918 1.00 82.00 244 HIS A CA 1
ATOM 1878 C C . HIS A 1 244 ? -23.522 5.023 17.716 1.00 82.00 244 HIS A C 1
ATOM 1880 O O . HIS A 1 244 ? -24.247 5.411 18.632 1.00 82.00 244 HIS A O 1
ATOM 1886 N N . ARG A 1 245 ? -23.621 5.545 16.485 1.00 82.12 245 ARG A N 1
ATOM 1887 C CA . ARG A 1 245 ? -24.592 6.598 16.135 1.00 82.12 245 ARG A CA 1
ATOM 1888 C C . ARG A 1 245 ? -26.050 6.150 16.225 1.00 82.12 245 ARG A C 1
ATOM 1890 O O . ARG A 1 245 ? -26.932 6.994 16.368 1.00 82.12 245 ARG A O 1
ATOM 1897 N N . ARG A 1 246 ? -26.335 4.848 16.133 1.00 81.12 246 ARG A N 1
ATOM 1898 C CA . ARG A 1 246 ? -27.703 4.314 16.230 1.00 81.12 246 ARG A CA 1
ATOM 1899 C C . ARG A 1 246 ? -28.255 4.268 17.656 1.00 81.12 246 ARG A C 1
ATOM 1901 O O . ARG A 1 246 ? -29.469 4.093 17.794 1.00 81.12 246 ARG A O 1
ATOM 1908 N N . GLY A 1 247 ? -27.421 4.438 18.682 1.00 75.62 247 GLY A N 1
ATOM 1909 C CA . GLY A 1 247 ? -27.850 4.446 20.080 1.00 75.62 247 GLY A CA 1
ATOM 1910 C C . GLY A 1 247 ? -28.506 3.127 20.501 1.00 75.62 247 GLY A C 1
ATOM 1911 O O . GLY A 1 247 ? -27.969 2.052 20.261 1.00 75.62 247 GLY A O 1
ATOM 1912 N N . THR A 1 248 ? -29.690 3.197 21.114 1.00 75.25 248 THR A N 1
ATOM 1913 C CA . THR A 1 248 ? -30.395 2.050 21.723 1.00 75.25 248 THR A CA 1
ATOM 1914 C C . THR A 1 248 ? -31.235 1.214 20.750 1.00 75.25 248 THR A C 1
ATOM 1916 O O . THR A 1 248 ? -31.993 0.343 21.177 1.00 75.25 248 THR A O 1
ATOM 1919 N N . LYS A 1 249 ? -31.140 1.456 19.435 1.00 74.94 249 LYS A N 1
ATOM 1920 C CA . LYS A 1 249 ? -31.902 0.683 18.441 1.00 74.94 249 LYS A CA 1
ATOM 1921 C C . LYS A 1 249 ? -31.456 -0.791 18.442 1.00 74.94 249 LYS A C 1
ATOM 1923 O O . LYS A 1 249 ? -30.259 -1.049 18.563 1.00 74.94 249 LYS A O 1
ATOM 1928 N N . PRO A 1 250 ? -32.373 -1.755 18.227 1.00 71.38 250 PRO A N 1
ATOM 1929 C CA . PRO A 1 250 ? -32.014 -3.169 18.172 1.00 71.38 250 PRO A CA 1
ATOM 1930 C C . PRO A 1 250 ? -30.988 -3.428 17.063 1.00 71.38 250 PRO A C 1
ATOM 1932 O O . PRO A 1 250 ? -31.006 -2.766 16.015 1.00 71.38 250 PRO A O 1
ATOM 1935 N N . LEU A 1 251 ? -30.089 -4.388 17.305 1.00 73.81 251 LEU A N 1
ATOM 1936 C CA . LEU A 1 251 ? -29.052 -4.773 16.347 1.00 73.81 251 LEU A CA 1
ATOM 1937 C C . LEU A 1 251 ? -29.685 -5.069 14.979 1.00 73.81 251 LEU A C 1
ATOM 1939 O O . LEU A 1 251 ? -30.747 -5.695 14.931 1.00 73.81 251 LEU A O 1
ATOM 1943 N N . PRO A 1 252 ? -29.075 -4.605 13.872 1.00 72.81 252 PRO A N 1
ATOM 1944 C CA . PRO A 1 252 ? -29.571 -4.922 12.541 1.00 72.81 252 PRO A CA 1
ATOM 1945 C C . PRO A 1 252 ? -29.590 -6.442 12.369 1.00 72.81 252 PRO A C 1
ATOM 1947 O O . PRO A 1 252 ? -28.573 -7.112 12.551 1.00 72.81 252 PRO A O 1
ATOM 1950 N N . ARG A 1 253 ? -30.762 -6.970 12.030 1.00 69.88 253 ARG A N 1
ATOM 1951 C CA . ARG A 1 253 ? -30.954 -8.367 11.662 1.00 69.88 253 ARG A CA 1
ATOM 1952 C C . ARG A 1 253 ? -31.383 -8.381 10.210 1.00 69.88 253 ARG A C 1
ATOM 1954 O O . ARG A 1 253 ? -32.343 -7.703 9.853 1.00 69.88 253 ARG A O 1
ATOM 1961 N N . VAL A 1 254 ? -30.647 -9.111 9.385 1.00 72.25 254 VAL A N 1
ATOM 1962 C CA . VAL A 1 254 ? -31.125 -9.464 8.052 1.00 72.25 254 VAL A CA 1
ATOM 1963 C C . VAL A 1 254 ? -31.879 -10.766 8.245 1.00 72.25 254 VAL A C 1
ATOM 1965 O O . VAL A 1 254 ? -31.246 -11.780 8.530 1.00 72.25 254 VAL A O 1
ATOM 1968 N N . ALA A 1 255 ? -33.206 -10.702 8.194 1.00 68.19 255 ALA A N 1
ATOM 1969 C CA . ALA A 1 255 ? -34.074 -11.869 8.214 1.00 68.19 255 ALA A CA 1
ATOM 1970 C C . ALA A 1 255 ? -34.562 -12.115 6.785 1.00 68.19 255 ALA A C 1
ATOM 1972 O O . ALA A 1 255 ? -35.111 -11.215 6.147 1.00 68.19 255 ALA A O 1
ATOM 1973 N N . LEU A 1 256 ? -34.297 -13.312 6.274 1.00 65.88 256 LEU A N 1
ATOM 1974 C CA . LEU A 1 256 ? -34.883 -13.808 5.040 1.00 65.88 256 LEU A CA 1
ATOM 1975 C C . LEU A 1 256 ? -36.119 -14.613 5.430 1.00 65.88 256 LEU A C 1
ATOM 1977 O O . LEU A 1 256 ? -36.025 -15.567 6.204 1.00 65.88 256 LEU A O 1
ATOM 1981 N N . HIS A 1 257 ? -37.260 -14.179 4.910 1.00 74.56 257 HIS A N 1
ATOM 1982 C CA . HIS A 1 257 ? -38.548 -14.829 5.092 1.00 74.56 257 HIS A CA 1
ATOM 1983 C C . HIS A 1 257 ? -38.926 -15.504 3.771 1.00 74.56 257 HIS A C 1
ATOM 1985 O O . HIS A 1 257 ? -38.917 -14.828 2.738 1.00 74.56 257 HIS A O 1
ATOM 1991 N N . TRP A 1 258 ? -39.233 -16.802 3.796 1.00 64.19 258 TRP A N 1
ATOM 1992 C CA . TRP A 1 258 ? -39.808 -17.529 2.661 1.00 64.19 258 TRP A CA 1
ATOM 1993 C C . TRP A 1 258 ? -40.820 -18.576 3.122 1.00 64.19 258 TRP A C 1
ATOM 1995 O O . TRP A 1 258 ? -40.774 -18.979 4.312 1.00 64.19 258 TRP A O 1
#

Foldseek 3Di:
DDDDDDDDDDDDDDDDDDDPPPDDDPPDDFVDKDKDFPDLVVLLCLLLVLLVLLLVLQPPFFKAFQQVHRTAKGDGLVCLQQLHIDGDDPVCVVVVCVVLLSVQRDHDPLSVVLNVLSVVLNVLSVCVVPDDLVNDDPVCNVVVVCSLVSSLVSLVSNLVSVVVDVVVDGSSRVSQLVVLLVVLCVVCVVVVVDPDDPVSVVVSVVSSVVSSVSRRMDTDPSNVSSNVSSVSSNVSSVVVVVVVVVPPDDGDMDMDGD